Protein AF-A0A9E2HXP7-F1 (afdb_monomer)

Secondary structure (DSSP, 8-state):
--EEEEEEHHHHSEE-HHHHHHHHHHH-SS-THHHHHHHTT--SSHHHHHHHHHTTSS-HHHHHHHHHHHHT--TTTS-HHHHHHHHHTTEE--TTHHHHHHHHTTTSEEEEEE---HHHHHHHIIIIIHHHHHTEEEHHHHTS-HHHHHHHHHHTS-TTSEEEEEEEPP-GGGHHHHHHHHHHHHHHHHTT-TTEEEEEESS-SHHHHHHHHHHT------

Mean predicted aligned error: 6.58 Å

Sequence (222 aa):
MTKHYIIPMGLLLELDELLSIEKFNQLAKKKFFSAYCFYLNHKEQFAPLRNQFNQGETDEESFIIAIRKMLGQSEEIASDKRIREAWNAMIKIPDKFQADWNQLNRQGNIHLLSDSNSIHKKYLEENGLSEITKNCAYSFEKKRRETELYKEIMSDIDDGDEVFVVMGTPNGYEKTRLMEENQTIKEAYKEQNSNVQFIEVETTGIENVCAKLEGLQIRPRI

Foldseek 3Di:
DFEEEEDEPQQAWQFDVVQLLVLLCQLAPDNCVVVVVVVLVDPDPDVVLLQCQLLQVDALVRSLVSSCVSSVDDCVRSPSVSNLVSVLSRTDRDPCSVVLVVVVVVRGHYQYEYSDHPSNLVVCVVVPNVVVSVRYHGNSVVSHDRLVVLVVVVVPDDLPYAYEYEAEQQDDPCNVVSVVVVVSSCVVPVVPHPRYDYFYFHHGHSVSVSVSVVVVPPPPPD

Structure (mmCIF, N/CA/C/O backbone):
data_AF-A0A9E2HXP7-F1
#
_entry.id   AF-A0A9E2HXP7-F1
#
loop_
_atom_site.group_PDB
_atom_site.id
_atom_site.type_symbol
_atom_site.label_atom_id
_atom_site.label_alt_id
_atom_site.label_comp_id
_atom_site.label_asym_id
_atom_site.label_entity_id
_atom_site.label_seq_id
_atom_site.pdbx_PDB_ins_code
_atom_site.Cartn_x
_atom_site.Cartn_y
_atom_site.Cartn_z
_atom_site.occupancy
_atom_site.B_iso_or_equiv
_atom_site.auth_seq_id
_atom_site.auth_comp_id
_atom_site.auth_asym_id
_atom_site.auth_atom_id
_atom_site.pdbx_PDB_model_num
ATOM 1 N N . MET A 1 1 ? 19.659 -1.300 -23.281 1.00 81.12 1 MET A N 1
ATOM 2 C CA . MET A 1 1 ? 18.549 -0.443 -22.849 1.00 81.12 1 MET A CA 1
ATOM 3 C C . MET A 1 1 ? 17.557 -1.344 -22.156 1.00 81.12 1 MET A C 1
ATOM 5 O O . MET A 1 1 ? 16.879 -2.132 -22.812 1.00 81.12 1 MET A O 1
ATOM 9 N N . THR A 1 2 ? 17.617 -1.329 -20.836 1.00 90.31 2 THR A N 1
ATOM 10 C CA . THR A 1 2 ? 16.759 -2.104 -19.949 1.00 90.31 2 THR A CA 1
ATOM 11 C C . THR A 1 2 ? 15.510 -1.284 -19.649 1.00 90.31 2 THR A C 1
ATOM 13 O O . THR A 1 2 ? 15.538 -0.055 -19.702 1.00 90.31 2 THR A O 1
ATOM 16 N N . LYS A 1 3 ? 14.393 -1.958 -19.375 1.00 91.19 3 LYS A N 1
ATOM 17 C CA . LYS A 1 3 ? 13.147 -1.303 -18.973 1.00 91.19 3 LYS A CA 1
ATOM 18 C C . LYS A 1 3 ? 12.965 -1.434 -17.475 1.00 91.19 3 LYS A C 1
ATOM 20 O O . LYS A 1 3 ? 13.077 -2.540 -16.944 1.00 91.19 3 LYS A O 1
ATOM 25 N N . HIS A 1 4 ? 12.637 -0.328 -16.830 1.00 92.25 4 HIS A N 1
ATOM 26 C CA . HIS A 1 4 ? 12.322 -0.258 -15.415 1.00 92.25 4 HIS A CA 1
ATOM 27 C C . HIS A 1 4 ? 10.897 0.243 -15.235 1.00 92.25 4 HIS A C 1
ATOM 29 O O . HIS A 1 4 ? 10.514 1.257 -15.812 1.00 92.25 4 HIS A O 1
ATOM 35 N N . TYR A 1 5 ? 10.120 -0.452 -14.416 1.00 92.25 5 TYR A N 1
ATOM 36 C CA . TYR A 1 5 ? 8.760 -0.063 -14.074 1.00 92.25 5 TYR A CA 1
ATOM 37 C C . TYR A 1 5 ? 8.709 0.256 -12.593 1.00 92.25 5 TYR A C 1
ATOM 39 O O . TYR A 1 5 ? 9.011 -0.601 -11.771 1.00 92.25 5 TYR A O 1
ATOM 47 N N . ILE A 1 6 ? 8.321 1.476 -12.255 1.00 92.25 6 ILE A N 1
ATOM 48 C CA . ILE A 1 6 ? 8.153 1.917 -10.876 1.00 92.25 6 ILE A CA 1
ATOM 49 C C . ILE A 1 6 ? 6.653 1.960 -10.598 1.00 92.25 6 ILE A C 1
ATOM 51 O O . ILE A 1 6 ? 5.932 2.729 -11.238 1.00 92.25 6 ILE A O 1
ATOM 55 N N . ILE A 1 7 ? 6.178 1.090 -9.703 1.00 91.38 7 ILE A N 1
ATOM 56 C CA . ILE A 1 7 ? 4.746 0.821 -9.525 1.00 91.38 7 ILE A CA 1
ATOM 57 C C . ILE A 1 7 ? 4.370 0.864 -8.034 1.00 91.38 7 ILE A C 1
ATOM 59 O O . ILE A 1 7 ? 4.884 0.057 -7.252 1.00 91.38 7 ILE A O 1
ATOM 63 N N . PRO A 1 8 ? 3.432 1.738 -7.622 1.00 90.19 8 PRO A N 1
ATOM 64 C CA . PRO A 1 8 ? 2.798 1.637 -6.317 1.00 90.19 8 PRO A CA 1
ATOM 65 C C . PRO A 1 8 ? 2.072 0.301 -6.156 1.00 90.19 8 PRO A C 1
ATOM 67 O O . PRO A 1 8 ? 1.187 -0.039 -6.943 1.00 90.19 8 PRO A O 1
ATOM 70 N N . MET A 1 9 ? 2.366 -0.426 -5.081 1.00 89.75 9 MET A N 1
ATOM 71 C CA . MET A 1 9 ? 1.706 -1.688 -4.736 1.00 89.75 9 MET A CA 1
ATOM 72 C C . MET A 1 9 ? 0.181 -1.535 -4.653 1.00 89.75 9 MET A C 1
ATOM 74 O O . MET A 1 9 ? -0.556 -2.435 -5.045 1.00 89.75 9 MET A O 1
ATOM 78 N N . GLY A 1 10 ? -0.301 -0.378 -4.185 1.00 87.00 10 GLY A N 1
ATOM 79 C CA . GLY A 1 10 ? -1.733 -0.082 -4.104 1.00 87.00 10 GLY A CA 1
ATOM 80 C C . GLY A 1 10 ? -2.452 -0.104 -5.457 1.00 87.00 10 GLY A C 1
ATOM 81 O O . GLY A 1 10 ? -3.658 -0.310 -5.483 1.00 87.00 10 GLY A O 1
ATOM 82 N N . LEU A 1 11 ? -1.734 0.049 -6.579 1.00 89.25 11 LEU A N 1
ATOM 83 C CA . LEU A 1 11 ? -2.309 -0.090 -7.921 1.00 89.25 11 LEU A CA 1
ATOM 84 C C . LEU A 1 11 ? -2.424 -1.546 -8.373 1.00 89.25 11 LEU A C 1
ATOM 86 O O . LEU A 1 11 ? -3.236 -1.839 -9.243 1.00 89.25 11 LEU A O 1
ATOM 90 N N . LEU A 1 12 ? -1.627 -2.454 -7.808 1.00 90.88 12 LEU A N 1
ATOM 91 C CA . LEU A 1 12 ? -1.659 -3.879 -8.151 1.00 90.88 12 LEU A CA 1
ATOM 92 C C . LEU A 1 12 ? -2.757 -4.635 -7.391 1.00 90.88 12 LEU A C 1
ATOM 94 O O . LEU A 1 12 ? -3.186 -5.704 -7.820 1.00 90.88 12 LEU A O 1
ATOM 98 N N . LEU A 1 13 ? -3.200 -4.082 -6.264 1.00 90.25 13 LEU A N 1
ATOM 99 C CA . LEU A 1 13 ? -4.216 -4.656 -5.388 1.00 90.25 13 LEU A CA 1
ATOM 100 C C . LEU A 1 13 ? -5.582 -4.007 -5.638 1.00 90.25 13 LEU A C 1
ATOM 102 O O . LEU A 1 13 ? -5.679 -2.863 -6.077 1.00 90.25 13 LEU A O 1
ATOM 106 N N . GLU A 1 14 ? -6.654 -4.719 -5.311 1.00 87.25 14 GLU A N 1
ATOM 107 C CA . GLU A 1 14 ? -7.978 -4.113 -5.198 1.00 87.25 14 GLU A CA 1
ATOM 108 C C . GLU A 1 14 ? -8.136 -3.562 -3.775 1.00 87.25 14 GLU A C 1
ATOM 110 O O . GLU A 1 14 ? -7.955 -4.296 -2.800 1.00 87.25 14 GLU A O 1
ATOM 115 N N . LEU A 1 15 ? -8.442 -2.267 -3.649 1.00 85.00 15 LEU A N 1
ATOM 116 C CA . LEU A 1 15 ? -8.606 -1.607 -2.354 1.00 85.00 15 LEU A CA 1
ATOM 117 C C . LEU A 1 15 ? -10.084 -1.296 -2.088 1.00 85.00 15 LEU A C 1
ATOM 119 O O . LEU A 1 15 ? -10.720 -0.582 -2.859 1.00 85.00 15 LEU A O 1
ATOM 123 N N . ASP A 1 16 ? -10.615 -1.807 -0.978 1.00 86.75 16 ASP A N 1
ATOM 124 C CA . ASP A 1 16 ? -11.992 -1.605 -0.518 1.00 86.75 16 ASP A CA 1
ATOM 125 C C . ASP A 1 16 ? -12.013 -0.995 0.892 1.00 86.75 16 ASP A C 1
AT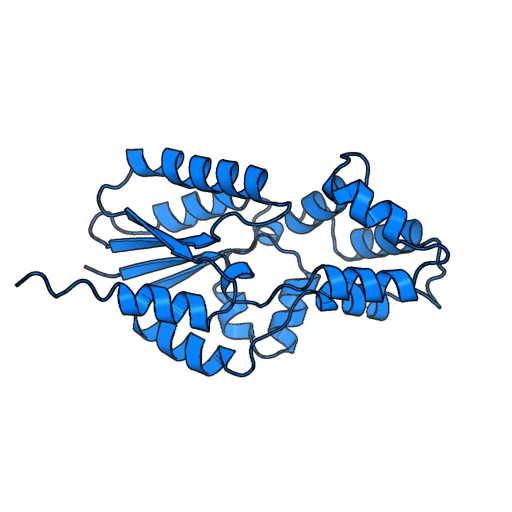OM 127 O O . ASP A 1 16 ? -12.234 -1.656 1.913 1.00 86.75 16 ASP A O 1
ATOM 131 N N . GLU A 1 17 ? -11.762 0.313 0.965 1.00 82.31 17 GLU A N 1
ATOM 132 C CA . GLU A 1 17 ? -11.808 1.036 2.238 1.00 82.31 17 GLU A CA 1
ATOM 133 C C . GLU A 1 17 ? -13.183 0.912 2.921 1.00 82.31 17 GLU A C 1
ATOM 135 O O . GLU A 1 17 ? -13.254 0.865 4.151 1.00 82.31 17 GLU A O 1
ATOM 140 N N . LEU A 1 18 ? -14.275 0.788 2.151 1.00 83.25 18 LEU A N 1
ATOM 141 C CA . LEU A 1 18 ? -15.628 0.642 2.694 1.00 83.25 18 LEU A CA 1
ATOM 142 C C . LEU A 1 18 ? -15.787 -0.670 3.460 1.00 83.25 18 LEU A C 1
ATOM 144 O O . LEU A 1 18 ? -16.332 -0.663 4.565 1.00 83.25 18 LEU A O 1
ATOM 148 N N . LEU A 1 19 ? -15.257 -1.774 2.938 1.00 88.88 19 LEU A N 1
ATOM 149 C CA . LEU A 1 19 ? -15.293 -3.057 3.631 1.00 88.88 19 LEU A CA 1
ATOM 150 C C . LEU A 1 19 ? -14.517 -3.007 4.954 1.00 88.88 19 LEU A C 1
ATOM 152 O O . LEU A 1 19 ? -14.999 -3.505 5.975 1.00 88.88 19 LEU A O 1
ATOM 156 N N . SER A 1 20 ? -13.357 -2.345 4.985 1.00 88.94 20 SER A N 1
ATOM 157 C CA . SER A 1 20 ? -12.626 -2.121 6.240 1.00 88.94 20 SER A CA 1
ATOM 158 C C . SER A 1 20 ? -13.455 -1.320 7.252 1.00 88.94 20 SER A C 1
ATOM 160 O O . SER A 1 20 ? -13.588 -1.720 8.415 1.00 88.94 20 SER A O 1
ATOM 162 N N . ILE A 1 21 ? -14.113 -0.242 6.812 1.00 84.31 21 ILE A N 1
ATOM 163 C CA . ILE A 1 21 ? -15.025 0.555 7.648 1.00 84.31 21 ILE A CA 1
ATOM 164 C C . ILE A 1 21 ? -16.175 -0.293 8.195 1.00 84.31 21 ILE A C 1
ATOM 166 O O . ILE A 1 21 ? -16.518 -0.188 9.376 1.00 84.31 21 ILE A O 1
ATOM 170 N N . GLU A 1 22 ? -16.805 -1.115 7.358 1.00 87.62 22 GLU A N 1
ATOM 171 C CA . GLU A 1 22 ? -17.891 -2.005 7.766 1.00 87.62 22 GLU A CA 1
ATOM 172 C C . GLU A 1 22 ? -17.436 -2.968 8.862 1.00 87.62 22 GLU A C 1
ATOM 174 O O . GLU A 1 22 ? -18.122 -3.118 9.879 1.00 87.62 22 GLU A O 1
ATOM 179 N N . LYS A 1 23 ? -16.245 -3.556 8.715 1.00 91.81 23 LYS A N 1
ATOM 180 C CA . LYS A 1 23 ? -15.652 -4.434 9.730 1.00 91.81 23 LYS A CA 1
ATOM 181 C C . LYS A 1 23 ? -15.358 -3.683 11.026 1.00 91.81 23 LYS A C 1
ATOM 183 O O . LYS A 1 23 ? -15.708 -4.179 12.095 1.00 91.81 23 LYS A O 1
ATOM 188 N N . PHE A 1 24 ? -14.820 -2.464 10.970 1.00 90.44 24 PHE A N 1
ATOM 189 C CA . PHE A 1 24 ? -14.622 -1.648 12.175 1.00 90.44 24 PHE A CA 1
ATOM 190 C C . PHE A 1 24 ? -15.935 -1.250 12.858 1.00 90.44 24 PHE A C 1
ATOM 192 O O . PHE A 1 24 ? -16.017 -1.266 14.088 1.00 90.44 24 PHE A O 1
ATOM 199 N N . ASN A 1 25 ? -16.991 -0.952 12.097 1.00 87.81 25 ASN A N 1
ATOM 200 C CA . ASN A 1 25 ? -18.314 -0.662 12.655 1.00 87.81 25 ASN A CA 1
ATOM 201 C C . ASN A 1 25 ? -18.908 -1.855 13.417 1.00 87.81 25 ASN A C 1
ATOM 203 O O . ASN A 1 25 ? -19.623 -1.640 14.392 1.00 87.81 25 ASN A O 1
ATOM 207 N N . GLN A 1 26 ? -18.599 -3.092 13.014 1.00 91.06 26 GLN A N 1
ATOM 208 C CA . GLN A 1 26 ? -18.999 -4.300 13.749 1.00 91.06 26 GLN A CA 1
ATOM 209 C C . GLN A 1 26 ? -18.256 -4.447 15.081 1.00 91.06 26 GLN A C 1
ATOM 211 O O . GLN A 1 26 ? -18.741 -5.126 15.986 1.00 91.06 26 GLN A O 1
ATOM 216 N N . LEU A 1 27 ? -17.075 -3.834 15.201 1.00 90.69 27 LEU A N 1
ATOM 217 C CA . LEU A 1 27 ? -16.326 -3.803 16.448 1.00 90.69 27 LEU A CA 1
ATOM 218 C C . LEU A 1 27 ? -16.806 -2.674 17.351 1.00 90.69 27 LEU A C 1
ATOM 220 O O . LEU A 1 27 ? -16.890 -2.892 18.544 1.00 90.69 27 LEU A O 1
ATOM 224 N N . ALA A 1 28 ? -17.128 -1.488 16.841 1.00 86.81 28 ALA A N 1
ATOM 225 C CA . ALA A 1 28 ? -17.295 -0.273 17.644 1.00 86.81 28 ALA A CA 1
ATOM 226 C C . ALA A 1 28 ? -18.545 -0.228 18.558 1.00 86.81 28 ALA A C 1
ATOM 228 O O . ALA A 1 28 ? -19.605 -0.746 18.218 1.00 86.81 28 ALA A O 1
ATOM 229 N N . LYS A 1 29 ? -18.455 0.458 19.718 1.00 80.81 29 LYS A N 1
ATOM 230 C CA . LYS A 1 29 ? -19.621 0.672 20.621 1.00 80.81 29 LYS A CA 1
ATOM 231 C C . LYS A 1 29 ? -20.647 1.654 20.057 1.00 80.81 29 LYS A C 1
ATOM 233 O O . LYS A 1 29 ? -21.811 1.650 20.448 1.00 80.81 29 LYS A O 1
ATOM 238 N N . LYS A 1 30 ? -20.190 2.553 19.192 1.00 77.12 30 LYS A N 1
ATOM 239 C CA . LYS A 1 30 ? -20.979 3.548 18.456 1.00 77.12 30 LYS A CA 1
ATOM 240 C C . LYS A 1 30 ? -20.579 3.429 16.993 1.00 77.12 30 LYS A C 1
ATOM 242 O O . LYS A 1 30 ? -19.461 2.996 16.737 1.00 77.12 30 LYS A O 1
ATOM 247 N N . LYS A 1 31 ? -21.440 3.821 16.044 1.00 67.56 31 LYS A N 1
ATOM 248 C CA . LYS A 1 31 ? -21.079 3.817 14.616 1.00 67.56 31 LYS A CA 1
ATOM 249 C C . LYS A 1 31 ? -19.768 4.588 14.418 1.00 67.56 31 LYS A C 1
ATOM 251 O O . LYS A 1 31 ? -19.764 5.815 14.435 1.00 67.56 31 LYS A O 1
ATOM 256 N N . PHE A 1 32 ? -18.678 3.853 14.210 1.00 64.75 32 PHE A N 1
ATOM 257 C CA . PHE A 1 32 ? -17.359 4.360 13.829 1.00 64.75 32 PHE A CA 1
ATOM 258 C C . PHE A 1 32 ? -17.455 5.240 12.567 1.00 64.75 32 PHE A C 1
ATOM 260 O O . PHE A 1 32 ? -16.675 6.171 12.386 1.00 64.75 32 PHE A O 1
ATOM 267 N N . PHE A 1 33 ? -18.501 5.004 11.762 1.00 54.75 33 PHE A N 1
ATOM 268 C CA . PHE A 1 33 ? -18.918 5.731 10.562 1.00 54.75 33 PHE A CA 1
ATOM 269 C C . PHE A 1 33 ? -18.983 7.267 10.688 1.00 54.75 33 PHE A C 1
ATOM 271 O O . PHE A 1 33 ? -18.626 7.950 9.733 1.00 54.75 33 PHE A O 1
ATOM 278 N N . SER A 1 34 ? -19.379 7.849 11.832 1.00 54.09 34 SER A N 1
ATOM 279 C CA . SER A 1 34 ? -19.366 9.324 11.961 1.00 54.09 34 SER A CA 1
ATOM 280 C C . SER A 1 34 ? -17.954 9.890 12.093 1.00 54.09 34 SER A C 1
ATOM 282 O O . SER A 1 34 ? -17.743 11.076 11.883 1.00 54.09 34 SER A O 1
ATOM 284 N N . ALA A 1 35 ? -17.001 9.048 12.476 1.00 48.62 35 ALA A N 1
ATOM 285 C CA . ALA A 1 35 ? -15.628 9.419 12.712 1.00 48.62 35 ALA A CA 1
ATOM 286 C C . ALA A 1 35 ? -14.831 9.204 11.415 1.00 48.62 35 ALA A C 1
ATOM 288 O O . ALA A 1 35 ? -14.314 10.166 10.871 1.00 48.62 35 ALA A O 1
ATOM 289 N N . TYR A 1 36 ? -14.843 8.002 10.826 1.00 51.12 36 TYR A N 1
ATOM 290 C CA . TYR A 1 36 ? -14.068 7.674 9.614 1.00 51.12 36 TYR A CA 1
ATOM 291 C C . TYR A 1 36 ? -14.373 8.571 8.394 1.00 51.12 36 TYR A C 1
ATOM 293 O O . TYR A 1 36 ? -13.452 9.115 7.789 1.00 51.12 36 TYR A O 1
ATOM 301 N N . CYS A 1 37 ? -15.651 8.811 8.066 1.00 48.59 37 CYS A N 1
ATOM 302 C CA . CYS A 1 37 ? -16.036 9.696 6.952 1.00 48.59 37 CYS A CA 1
ATOM 303 C C . CYS A 1 37 ? -15.809 11.190 7.255 1.00 48.59 37 CYS A C 1
ATOM 305 O O . CYS A 1 37 ? -15.616 11.982 6.334 1.00 48.59 37 CYS A O 1
ATOM 307 N N . PHE A 1 38 ? -15.800 11.586 8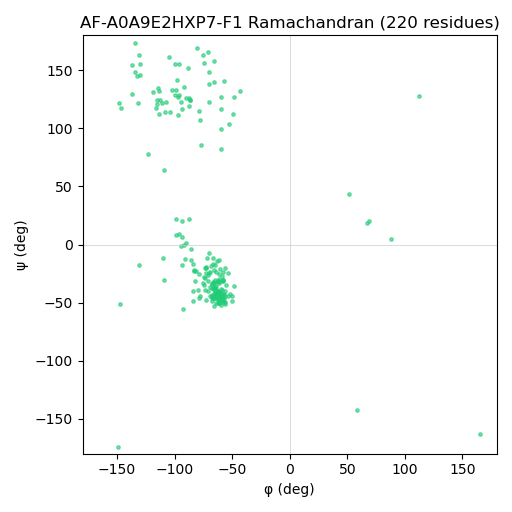.533 1.00 46.22 38 PHE A N 1
ATOM 308 C CA . PHE A 1 38 ? -15.356 12.921 8.936 1.00 46.22 38 PHE A CA 1
ATOM 309 C C . PHE A 1 38 ? -13.824 13.019 8.857 1.00 46.22 38 PHE A C 1
ATOM 311 O O . PHE A 1 38 ? -13.322 14.045 8.431 1.00 46.22 38 PHE A O 1
ATOM 318 N N . TYR A 1 39 ? -13.083 11.945 9.158 1.00 46.25 39 TYR A N 1
ATOM 319 C CA . TYR A 1 39 ? -11.616 11.884 9.217 1.00 46.25 39 TYR A CA 1
ATOM 320 C C . TYR A 1 39 ? -10.899 11.899 7.866 1.00 46.25 39 TYR A C 1
ATOM 322 O O . TYR A 1 39 ? -9.789 12.418 7.804 1.00 46.25 39 TYR A O 1
ATOM 330 N N . LEU A 1 40 ? -11.515 11.403 6.787 1.00 47.09 40 LEU A N 1
ATOM 331 C CA . LEU A 1 40 ? -10.995 11.647 5.432 1.00 47.09 40 LEU A CA 1
ATOM 332 C C . LEU A 1 40 ? -11.080 13.139 5.048 1.00 47.09 40 LEU A C 1
ATOM 334 O O . LEU A 1 40 ? -10.310 13.600 4.214 1.00 47.09 40 LEU A O 1
ATOM 338 N N . ASN A 1 41 ? -11.963 13.911 5.699 1.00 40.62 41 ASN A N 1
ATOM 339 C CA . ASN A 1 41 ? -12.148 15.345 5.455 1.00 40.62 41 ASN A CA 1
ATOM 340 C C . ASN A 1 41 ? -11.660 16.267 6.598 1.00 40.62 41 ASN A C 1
ATOM 342 O O . ASN A 1 41 ? -11.608 17.477 6.399 1.00 40.62 41 ASN A O 1
ATOM 346 N N . HIS A 1 42 ? -11.329 15.756 7.793 1.00 41.34 42 HIS A N 1
ATOM 347 C CA . HIS A 1 42 ? -10.983 16.552 8.982 1.00 41.34 42 HIS A CA 1
ATOM 348 C C . HIS A 1 42 ? -9.777 15.977 9.739 1.00 41.34 42 HIS A C 1
ATOM 350 O O . HIS A 1 42 ? -9.717 14.806 10.114 1.00 41.34 42 HIS A O 1
ATOM 356 N N . LYS A 1 43 ? -8.828 16.880 9.998 1.00 47.72 43 LYS A N 1
ATOM 357 C CA . LYS A 1 43 ? -7.407 16.657 10.297 1.00 47.72 43 LYS A CA 1
ATOM 358 C C . LYS A 1 43 ? -7.049 16.030 11.650 1.00 47.72 43 LYS A C 1
ATOM 36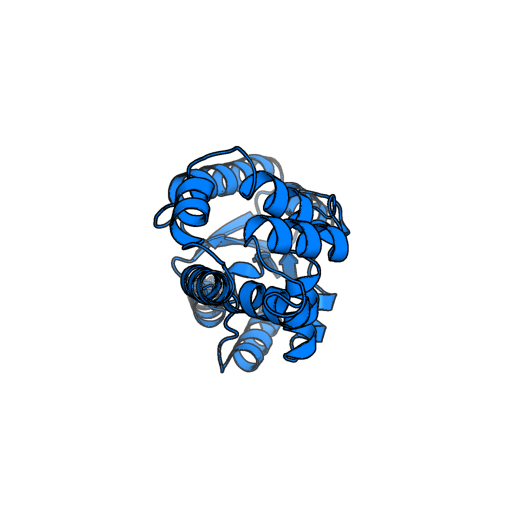0 O O . LYS A 1 43 ? -5.871 15.781 11.871 1.00 47.72 43 LYS A O 1
ATOM 365 N N . GLU A 1 44 ? -7.968 15.828 12.588 1.00 51.94 44 GLU A N 1
ATOM 366 C CA . GLU A 1 44 ? -7.517 15.979 13.982 1.00 51.94 44 GLU A CA 1
ATOM 367 C C . GLU A 1 44 ? -7.049 14.719 14.723 1.00 51.94 44 GLU A C 1
ATOM 369 O O . GLU A 1 44 ? -6.338 14.890 15.707 1.00 51.94 44 GLU A O 1
ATOM 374 N N . GLN A 1 45 ? -7.342 13.475 14.301 1.00 60.00 45 GLN A N 1
ATOM 375 C CA . GLN A 1 45 ? -6.867 12.292 15.068 1.00 60.00 45 GLN A CA 1
ATOM 376 C C . GLN A 1 45 ? -6.537 11.042 14.240 1.00 60.00 45 GLN A C 1
ATOM 378 O O . GLN A 1 45 ? -5.446 10.494 14.374 1.00 60.00 45 GLN A O 1
ATOM 383 N N . PHE A 1 46 ? -7.439 10.586 13.366 1.00 67.62 46 PHE A N 1
ATOM 384 C CA . PHE A 1 46 ? -7.227 9.323 12.645 1.00 67.62 46 PHE A CA 1
ATOM 385 C C . PHE A 1 46 ? -6.253 9.444 11.471 1.00 67.62 46 PHE A C 1
ATOM 387 O O . PHE A 1 46 ? -5.386 8.593 11.314 1.00 67.62 46 PHE A O 1
ATOM 394 N N . ALA A 1 47 ? -6.374 10.502 10.660 1.00 70.88 47 ALA A N 1
ATOM 395 C CA . ALA A 1 47 ? -5.460 10.728 9.542 1.00 70.88 47 ALA A CA 1
ATOM 396 C C . ALA A 1 47 ? -4.002 10.905 10.017 1.00 70.88 47 ALA A C 1
ATOM 398 O O . ALA A 1 47 ? -3.133 10.240 9.459 1.00 70.88 47 ALA A O 1
ATOM 399 N N . PRO A 1 48 ? -3.714 11.675 11.092 1.00 81.75 48 PRO A N 1
ATOM 400 C CA . PRO A 1 48 ? -2.387 11.679 11.700 1.00 81.75 48 PRO A CA 1
ATOM 401 C C . PRO A 1 48 ? -1.925 10.287 12.145 1.00 81.75 48 PRO A C 1
ATOM 403 O O . PRO A 1 48 ? -0.844 9.878 11.747 1.00 81.75 48 PRO A O 1
ATOM 406 N N . LEU A 1 49 ? -2.747 9.527 12.882 1.00 86.00 49 LEU A N 1
ATOM 407 C CA . LEU A 1 49 ? -2.375 8.185 13.353 1.00 86.00 49 LEU A CA 1
ATOM 408 C C . LEU A 1 49 ? -2.073 7.214 12.197 1.00 86.00 49 LEU A C 1
ATOM 410 O O . LEU A 1 49 ? -1.071 6.506 12.239 1.00 86.00 49 LEU A O 1
ATOM 414 N N . ARG A 1 50 ? -2.916 7.188 11.153 1.00 85.94 50 ARG A N 1
ATOM 415 C CA . ARG A 1 50 ? -2.691 6.380 9.941 1.00 85.94 50 ARG A CA 1
ATOM 416 C C . ARG A 1 50 ? -1.381 6.776 9.269 1.00 85.94 50 ARG A C 1
ATOM 418 O O . ARG A 1 50 ? -0.594 5.897 8.942 1.00 85.94 50 ARG A O 1
ATOM 425 N N . ASN A 1 51 ? -1.140 8.073 9.084 1.00 84.44 51 ASN A N 1
ATOM 426 C CA . ASN A 1 51 ? 0.070 8.563 8.427 1.00 84.44 51 ASN A CA 1
ATOM 427 C C . ASN A 1 51 ? 1.324 8.217 9.238 1.00 84.44 51 ASN A C 1
ATOM 429 O O . ASN A 1 51 ? 2.298 7.740 8.669 1.00 84.44 51 ASN A O 1
ATOM 433 N N . GLN A 1 52 ? 1.276 8.385 10.561 1.00 89.06 52 GLN A N 1
ATOM 434 C CA . GLN A 1 52 ? 2.358 7.998 11.466 1.00 89.06 52 GLN A CA 1
ATOM 435 C C . GLN A 1 52 ? 2.630 6.493 11.407 1.00 89.06 52 GLN A C 1
ATOM 437 O O . GLN A 1 52 ? 3.785 6.073 11.391 1.00 89.06 52 GLN A O 1
ATOM 442 N N . PHE A 1 53 ? 1.583 5.669 11.343 1.00 92.12 53 PHE A N 1
ATOM 443 C CA . PHE A 1 53 ? 1.734 4.221 11.233 1.00 92.12 53 PHE A CA 1
ATOM 444 C C . PHE A 1 53 ? 2.303 3.797 9.872 1.00 92.12 53 PHE A C 1
ATOM 446 O O . PHE A 1 53 ? 3.249 3.014 9.819 1.00 92.12 53 PHE A O 1
ATOM 453 N N . ASN A 1 54 ? 1.800 4.378 8.780 1.00 88.88 54 ASN A N 1
ATOM 454 C CA . ASN A 1 54 ? 2.345 4.182 7.436 1.00 88.88 54 ASN A CA 1
ATOM 455 C C . ASN A 1 54 ? 3.799 4.667 7.317 1.00 88.88 54 ASN A C 1
ATOM 457 O O . ASN A 1 54 ? 4.574 4.100 6.568 1.00 88.88 54 ASN A O 1
ATOM 461 N N . GLN A 1 55 ? 4.216 5.677 8.080 1.00 89.00 55 GLN A N 1
ATOM 462 C CA . GLN A 1 55 ? 5.600 6.169 8.085 1.00 89.00 55 GLN A CA 1
ATOM 463 C C . GLN A 1 55 ? 6.491 5.462 9.117 1.00 89.00 55 GLN A C 1
ATOM 465 O O . GLN A 1 55 ? 7.668 5.790 9.236 1.00 89.00 55 GLN A O 1
ATOM 470 N N . GLY A 1 56 ? 5.971 4.483 9.865 1.00 91.50 56 GLY A N 1
ATOM 471 C CA . GLY A 1 56 ? 6.739 3.775 10.895 1.00 91.50 56 GLY A CA 1
ATOM 472 C C . GLY A 1 56 ? 7.126 4.653 12.093 1.00 91.50 56 GLY A C 1
ATOM 473 O O . GLY A 1 56 ? 8.046 4.316 12.842 1.00 91.50 56 GLY A O 1
ATOM 474 N N . GLU A 1 57 ? 6.445 5.789 12.272 1.00 92.94 57 GLU A N 1
ATOM 475 C CA . GLU A 1 57 ? 6.549 6.659 13.449 1.00 92.94 57 GLU A CA 1
ATOM 476 C C . GLU A 1 57 ? 5.751 6.102 14.635 1.00 92.94 57 GLU A C 1
ATOM 478 O O . GLU A 1 57 ? 6.066 6.379 15.789 1.00 92.94 57 GLU A O 1
ATOM 483 N N . THR A 1 58 ? 4.718 5.307 14.351 1.00 93.38 58 THR A N 1
ATOM 484 C CA . THR A 1 58 ? 3.957 4.525 15.333 1.00 93.38 58 THR A CA 1
ATOM 485 C C . THR A 1 58 ? 4.178 3.045 15.052 1.00 93.38 58 THR A C 1
ATOM 487 O O . THR A 1 58 ? 4.134 2.629 13.898 1.00 93.38 58 THR A O 1
ATOM 490 N N . ASP A 1 59 ? 4.435 2.244 16.084 1.00 95.75 59 ASP A N 1
ATOM 491 C CA . ASP A 1 59 ? 4.515 0.790 15.946 1.00 95.75 59 ASP A CA 1
ATOM 492 C C . ASP A 1 59 ? 3.119 0.139 15.919 1.00 95.75 59 ASP A C 1
ATOM 494 O O . ASP A 1 59 ? 2.093 0.760 16.201 1.00 95.75 59 ASP A O 1
ATOM 498 N N . GLU A 1 60 ? 3.077 -1.142 15.566 1.00 95.75 60 GLU A N 1
ATOM 499 C CA . GLU A 1 60 ? 1.832 -1.893 15.415 1.00 95.75 60 GLU A CA 1
ATOM 500 C C . GLU A 1 60 ? 1.025 -2.031 16.715 1.00 95.75 60 GLU A C 1
ATOM 502 O O . GLU A 1 60 ? -0.204 -1.943 16.687 1.00 95.75 60 GLU A O 1
ATOM 507 N N . GLU A 1 61 ? 1.691 -2.238 17.851 1.00 96.88 61 GLU A N 1
ATOM 508 C CA . GLU A 1 61 ? 1.032 -2.407 19.148 1.00 96.88 61 GLU A CA 1
ATOM 509 C C . GLU A 1 61 ? 0.370 -1.091 19.574 1.00 96.88 61 GLU A C 1
ATOM 511 O O . GLU A 1 61 ? -0.827 -1.049 19.877 1.00 96.88 61 GLU A O 1
ATOM 516 N N . SER A 1 62 ? 1.122 0.007 19.485 1.00 96.12 62 SER A N 1
ATOM 517 C CA . SER A 1 62 ? 0.654 1.368 19.735 1.00 96.12 62 SER A CA 1
ATOM 518 C C . SER A 1 62 ? -0.522 1.740 18.826 1.00 96.12 62 SER A C 1
ATOM 520 O O . SER A 1 62 ? -1.520 2.302 19.295 1.00 96.12 62 SER A O 1
ATOM 522 N N . PHE A 1 63 ? -0.452 1.379 17.540 1.00 95.00 63 PHE A N 1
ATOM 523 C CA . PHE A 1 63 ? -1.539 1.587 16.587 1.00 95.00 63 PHE A CA 1
ATOM 524 C C . PHE A 1 63 ? -2.806 0.821 16.997 1.00 95.00 63 PHE A C 1
ATOM 526 O O . PHE A 1 63 ? -3.881 1.414 17.105 1.00 95.00 63 PHE A O 1
ATOM 533 N N . ILE A 1 64 ? -2.694 -0.474 17.305 1.00 95.31 64 ILE A N 1
ATOM 534 C CA . ILE A 1 64 ? -3.831 -1.313 17.714 1.00 95.31 64 ILE A CA 1
ATOM 535 C C . ILE A 1 64 ? -4.478 -0.793 19.007 1.00 95.31 64 ILE A C 1
ATOM 537 O O . ILE A 1 64 ? -5.710 -0.706 19.089 1.00 95.31 64 ILE A O 1
ATOM 541 N N . ILE A 1 65 ? -3.677 -0.395 20.001 1.00 94.38 65 ILE A N 1
ATOM 542 C CA . ILE A 1 65 ? -4.166 0.199 21.255 1.00 94.38 65 ILE A CA 1
ATOM 543 C C . ILE A 1 65 ? -4.953 1.486 20.973 1.00 94.38 65 ILE A C 1
ATOM 545 O O . ILE A 1 65 ? -6.052 1.676 21.511 1.00 94.38 65 ILE A O 1
ATOM 549 N N . ALA A 1 66 ? -4.424 2.360 20.112 1.00 91.25 66 ALA A N 1
ATOM 550 C CA . ALA A 1 66 ? -5.088 3.601 19.733 1.00 91.25 66 ALA A CA 1
ATOM 551 C C . ALA A 1 66 ? -6.427 3.331 19.027 1.00 91.25 66 ALA A C 1
ATOM 553 O O . ALA A 1 66 ? -7.452 3.891 19.427 1.00 91.25 66 ALA A O 1
ATOM 554 N N . ILE A 1 67 ? -6.457 2.406 18.063 1.00 90.12 67 ILE A N 1
ATOM 555 C CA . ILE A 1 67 ? -7.688 1.995 17.375 1.00 90.12 67 ILE A CA 1
ATOM 556 C C . ILE A 1 67 ? -8.718 1.451 18.367 1.00 90.12 67 ILE A C 1
ATOM 558 O O . ILE A 1 67 ? -9.866 1.898 18.369 1.00 90.12 67 ILE A O 1
ATOM 562 N N . ARG A 1 68 ? -8.329 0.548 19.273 1.00 91.81 68 ARG A N 1
ATOM 563 C CA . ARG A 1 68 ? -9.233 0.005 20.301 1.00 91.81 68 ARG A CA 1
ATOM 564 C C . ARG A 1 68 ? -9.856 1.104 21.160 1.00 91.81 68 ARG A C 1
ATOM 566 O O . ARG A 1 68 ? -11.067 1.089 21.402 1.00 91.81 68 ARG A O 1
ATOM 573 N N . LYS A 1 69 ? -9.048 2.082 21.581 1.00 89.44 69 LYS A N 1
ATOM 574 C CA . LYS A 1 69 ? -9.518 3.250 22.337 1.00 89.44 69 LYS A CA 1
ATOM 575 C C . LYS A 1 69 ? -10.528 4.069 21.530 1.00 89.44 69 LYS A C 1
ATOM 577 O O . LYS 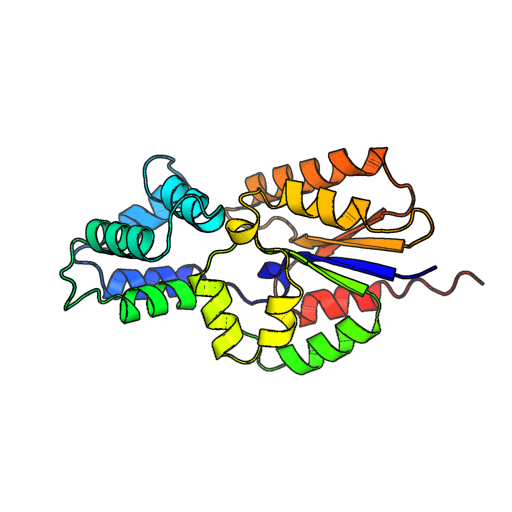A 1 69 ? -11.560 4.449 22.080 1.00 89.44 69 LYS A O 1
ATOM 582 N N . MET A 1 70 ? -10.281 4.286 20.236 1.00 86.19 70 MET A N 1
ATOM 583 C CA . MET A 1 70 ? -11.203 4.994 19.335 1.00 86.19 70 MET A CA 1
ATOM 584 C C . MET A 1 70 ? -12.523 4.243 19.127 1.00 86.19 70 MET A C 1
ATOM 586 O O . MET A 1 70 ? -13.584 4.863 19.077 1.00 86.19 70 MET A O 1
ATOM 590 N N . LEU A 1 71 ? -12.482 2.909 19.062 1.00 86.56 71 LEU A N 1
ATOM 591 C CA . LEU A 1 71 ? -13.676 2.058 18.990 1.00 86.56 71 LEU A CA 1
ATOM 592 C C . LEU A 1 71 ? -14.495 2.084 20.295 1.00 86.56 71 LEU A C 1
ATOM 594 O O . LEU A 1 71 ? -15.675 1.715 20.300 1.00 86.56 71 LEU A O 1
ATOM 598 N N . GLY A 1 72 ? -13.878 2.510 21.404 1.00 88.38 72 GLY A N 1
ATOM 599 C CA . GLY A 1 72 ? -14.475 2.536 22.736 1.00 88.38 72 GLY A CA 1
ATOM 600 C C . GLY A 1 72 ? -14.717 1.143 23.321 1.00 88.38 72 GLY A C 1
ATOM 601 O O . GLY A 1 72 ? -15.559 0.999 24.209 1.00 88.38 72 GLY A O 1
ATOM 602 N N . GLN A 1 73 ? -14.029 0.116 22.822 1.00 90.00 73 GLN A N 1
ATOM 603 C CA . GLN A 1 73 ? -14.281 -1.291 23.144 1.00 90.00 73 GLN A CA 1
ATOM 604 C C . GLN A 1 73 ? -13.252 -1.903 24.091 1.00 90.00 73 GLN A C 1
ATOM 606 O O . GLN A 1 73 ? -12.148 -1.387 24.242 1.00 90.00 73 GLN A O 1
ATOM 611 N N . SER A 1 74 ? -13.626 -3.019 24.723 1.00 93.00 74 SER A N 1
ATOM 612 C CA . SER A 1 74 ? -12.684 -3.873 25.453 1.00 93.00 74 SER A CA 1
ATOM 613 C C . SER A 1 74 ? -11.832 -4.705 24.491 1.00 93.00 74 SER A C 1
ATOM 615 O O . SER A 1 74 ? -12.187 -4.885 23.325 1.00 93.00 74 SER A O 1
ATOM 617 N N . GLU A 1 75 ? -10.727 -5.251 24.994 1.00 93.88 75 GLU A N 1
ATOM 618 C CA . GLU A 1 75 ? -9.874 -6.192 24.257 1.00 93.88 75 GLU A CA 1
ATOM 619 C C . GLU A 1 75 ? -10.606 -7.488 23.880 1.00 93.88 75 GLU A C 1
ATOM 621 O O . GLU A 1 75 ? -10.381 -8.029 22.805 1.00 93.88 75 GLU A O 1
ATOM 626 N N . GLU A 1 76 ? -11.551 -7.940 24.707 1.00 95.00 76 GLU A N 1
ATOM 627 C CA . GLU A 1 76 ? -12.388 -9.107 24.408 1.00 95.00 76 GLU A CA 1
ATOM 628 C C . GLU A 1 76 ? -13.222 -8.908 23.128 1.00 95.00 76 GLU A C 1
ATOM 630 O O . GLU A 1 76 ? -13.329 -9.806 22.295 1.00 95.00 76 GLU A O 1
ATOM 635 N N . ILE A 1 77 ? -13.784 -7.707 22.935 1.00 93.75 77 ILE A N 1
ATOM 636 C CA . ILE A 1 77 ? -14.606 -7.389 21.760 1.00 93.75 77 ILE A CA 1
ATOM 637 C C . ILE A 1 77 ? -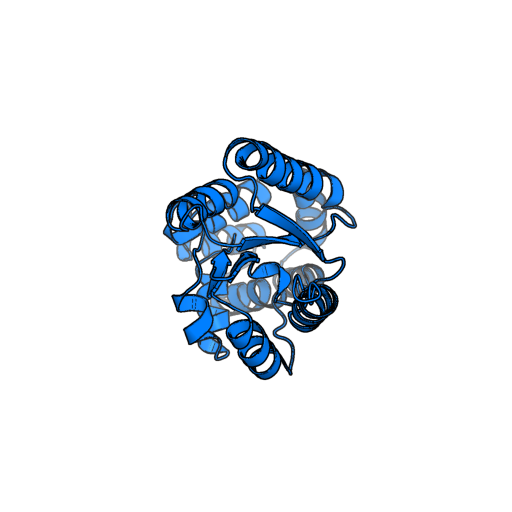13.722 -6.971 20.581 1.00 93.75 77 ILE A C 1
ATOM 639 O O . ILE A 1 77 ? -13.900 -7.474 19.473 1.00 93.75 77 ILE A O 1
ATOM 643 N N . ALA A 1 78 ? -12.772 -6.065 20.795 1.00 93.94 78 ALA A N 1
ATOM 644 C CA . ALA A 1 78 ? -11.860 -5.548 19.777 1.00 93.94 78 ALA A CA 1
ATOM 645 C C . ALA A 1 78 ? -10.439 -6.078 20.018 1.00 93.94 78 ALA A C 1
ATOM 647 O O . ALA A 1 78 ? -9.511 -5.322 20.330 1.00 93.94 78 ALA A O 1
ATOM 648 N N . SER A 1 79 ? -10.285 -7.396 19.902 1.00 97.62 79 SER A N 1
ATOM 649 C CA . SER A 1 79 ? -8.987 -8.058 20.038 1.00 97.62 79 SER A CA 1
ATOM 650 C C . SER A 1 79 ? -8.039 -7.649 18.914 1.00 97.62 79 SER A C 1
ATOM 652 O O . SER A 1 79 ? -8.482 -7.240 17.837 1.00 97.62 79 SER A O 1
ATOM 654 N N . ASP A 1 80 ? -6.731 -7.785 19.139 1.00 97.62 80 ASP A N 1
ATOM 655 C CA . ASP A 1 80 ? -5.694 -7.500 18.136 1.00 97.62 80 ASP A CA 1
ATOM 656 C C . ASP A 1 80 ? -5.990 -8.189 16.803 1.00 97.62 80 ASP A C 1
ATOM 658 O O . ASP A 1 80 ? -5.924 -7.569 15.744 1.00 97.62 80 ASP A O 1
ATOM 662 N N . LYS A 1 81 ? -6.394 -9.465 16.863 1.00 97.69 81 LYS A N 1
ATOM 663 C CA . LYS A 1 81 ? -6.776 -10.251 15.688 1.00 97.69 81 LYS A CA 1
ATOM 664 C C . LYS A 1 81 ? -7.928 -9.598 14.924 1.00 97.69 81 LYS A C 1
ATOM 666 O O . LYS A 1 81 ? -7.813 -9.405 13.721 1.00 97.69 81 LYS A O 1
ATOM 671 N N . ARG A 1 82 ? -9.009 -9.215 15.609 1.00 97.12 82 ARG A N 1
ATOM 672 C CA . ARG A 1 82 ? -10.181 -8.605 14.960 1.00 97.12 82 ARG A CA 1
ATOM 673 C C . ARG A 1 82 ? -9.876 -7.219 14.394 1.00 97.12 82 ARG A C 1
ATOM 675 O O . ARG A 1 82 ? -10.418 -6.862 13.354 1.00 97.12 82 ARG A O 1
ATOM 682 N N . ILE A 1 83 ? -9.008 -6.449 15.053 1.00 95.69 83 ILE A N 1
ATOM 683 C CA . ILE A 1 83 ? -8.544 -5.150 14.547 1.00 95.69 83 ILE A CA 1
ATOM 684 C C . ILE A 1 83 ? -7.706 -5.340 13.279 1.00 95.69 83 ILE A C 1
ATOM 686 O O . ILE A 1 83 ? -7.962 -4.657 12.293 1.00 95.69 83 ILE A O 1
ATOM 690 N N . ARG A 1 84 ? -6.768 -6.297 13.264 1.00 97.19 84 ARG A N 1
ATOM 691 C CA . ARG A 1 84 ? -5.986 -6.643 12.064 1.00 97.19 84 ARG A CA 1
ATOM 692 C C . ARG A 1 84 ? -6.880 -7.139 10.931 1.00 97.19 84 ARG A C 1
ATOM 694 O O . ARG A 1 84 ? -6.709 -6.703 9.804 1.00 97.19 84 ARG A O 1
ATOM 701 N N . GLU A 1 85 ? -7.849 -8.007 11.221 1.00 96.75 85 GLU A N 1
ATOM 702 C CA . GLU A 1 85 ? -8.829 -8.486 10.236 1.00 96.75 85 GLU A CA 1
ATOM 703 C C . GLU A 1 85 ? -9.659 -7.337 9.656 1.00 96.75 85 GLU A C 1
ATOM 705 O O . GLU A 1 85 ? -9.854 -7.279 8.448 1.00 96.75 85 GLU A O 1
ATOM 710 N N . ALA A 1 86 ? -10.121 -6.402 10.493 1.00 94.38 86 ALA A N 1
ATOM 711 C CA . ALA A 1 86 ? -10.850 -5.225 10.032 1.00 94.38 86 ALA A CA 1
ATOM 712 C C . ALA A 1 86 ? -9.968 -4.277 9.206 1.00 94.38 86 ALA A C 1
ATOM 714 O O . ALA A 1 86 ? -10.429 -3.744 8.201 1.00 94.38 86 ALA A O 1
ATOM 715 N N . TRP A 1 87 ? -8.702 -4.098 9.591 1.00 93.75 87 TRP A N 1
ATOM 716 C CA . TRP A 1 87 ? -7.731 -3.289 8.852 1.00 93.75 87 TRP A CA 1
ATOM 717 C C . TRP A 1 87 ? -7.422 -3.907 7.483 1.00 93.75 87 TRP A C 1
ATOM 719 O O . TRP A 1 87 ? -7.650 -3.273 6.462 1.00 93.75 87 TRP A O 1
ATOM 729 N N . ASN A 1 88 ? -7.042 -5.187 7.455 1.00 96.06 88 ASN A N 1
ATOM 730 C CA . ASN A 1 88 ? -6.717 -5.933 6.236 1.00 96.06 88 ASN A CA 1
ATOM 731 C C . ASN A 1 88 ? -7.908 -6.154 5.304 1.00 96.06 88 ASN A C 1
ATOM 733 O O . ASN A 1 88 ? -7.700 -6.471 4.140 1.00 96.06 88 ASN A O 1
ATOM 737 N N . ALA A 1 89 ? -9.146 -5.987 5.776 1.00 94.38 89 ALA A N 1
ATOM 738 C CA . ALA A 1 89 ? -10.328 -6.158 4.940 1.00 94.38 89 ALA A CA 1
ATOM 739 C C . ALA A 1 89 ? -10.404 -5.155 3.777 1.00 94.38 89 ALA A C 1
ATOM 741 O O . ALA A 1 89 ? -11.186 -5.385 2.861 1.00 94.38 89 ALA A O 1
ATOM 742 N N . MET A 1 90 ? -9.598 -4.083 3.786 1.00 90.56 90 MET A N 1
ATOM 743 C CA . MET A 1 90 ? -9.459 -3.226 2.606 1.00 90.56 90 MET A CA 1
ATOM 744 C C . MET A 1 90 ? -8.648 -3.857 1.483 1.00 90.56 90 MET A C 1
ATOM 746 O O . MET A 1 90 ? -8.747 -3.395 0.359 1.00 90.56 90 MET A O 1
ATOM 750 N N . ILE A 1 91 ? -7.825 -4.866 1.754 1.00 92.38 91 ILE A N 1
ATOM 751 C CA . ILE A 1 91 ? -6.982 -5.479 0.736 1.00 92.38 91 ILE A CA 1
ATOM 752 C C . ILE A 1 91 ? -7.721 -6.673 0.154 1.00 92.38 91 ILE A C 1
ATOM 754 O O . ILE A 1 91 ? -7.949 -7.674 0.834 1.00 92.38 91 ILE A O 1
ATOM 758 N N . LYS A 1 92 ? -8.020 -6.597 -1.138 1.00 92.75 92 LYS A N 1
ATOM 759 C CA . LYS A 1 92 ? -8.437 -7.739 -1.936 1.00 92.75 92 LYS A CA 1
ATOM 760 C C . LYS A 1 92 ? -7.333 -8.079 -2.933 1.00 92.75 92 LYS A C 1
ATOM 762 O O . LYS A 1 92 ? -6.904 -7.253 -3.735 1.00 92.75 92 LYS A O 1
ATOM 767 N N . ILE A 1 93 ? -6.850 -9.316 -2.845 1.00 92.56 93 ILE A N 1
ATOM 768 C CA . ILE A 1 93 ? -5.860 -9.867 -3.771 1.00 92.56 93 ILE A CA 1
ATOM 769 C C . ILE A 1 93 ? -6.634 -10.460 -4.956 1.00 92.56 93 ILE A C 1
ATOM 771 O O . ILE A 1 93 ? -7.447 -11.359 -4.731 1.00 92.56 93 ILE A O 1
ATOM 775 N N . PRO A 1 94 ? -6.425 -9.977 -6.194 1.00 91.06 94 PRO A N 1
ATOM 776 C CA . PRO A 1 94 ? -7.069 -10.545 -7.375 1.00 91.06 94 PRO A CA 1
ATOM 777 C C . PRO A 1 94 ? -6.774 -12.044 -7.532 1.00 91.06 94 PRO A C 1
ATOM 779 O O . PRO A 1 94 ? -5.636 -12.480 -7.359 1.00 91.06 94 PRO A O 1
ATOM 782 N N . ASP A 1 95 ? -7.762 -12.843 -7.945 1.00 89.94 95 ASP A N 1
ATOM 783 C CA . ASP A 1 95 ? -7.600 -14.303 -8.094 1.00 89.94 95 ASP A CA 1
ATOM 784 C C . ASP A 1 95 ? -6.466 -14.685 -9.064 1.00 89.94 95 ASP A C 1
ATOM 786 O O . ASP A 1 95 ? -5.817 -15.722 -8.923 1.00 89.94 95 ASP A O 1
ATOM 790 N N . LYS A 1 96 ? -6.222 -13.838 -10.070 1.00 90.56 96 LYS A N 1
ATOM 791 C CA . LYS A 1 96 ? -5.195 -14.039 -11.103 1.00 90.56 96 LYS A CA 1
ATOM 792 C C . LYS A 1 96 ? -3.864 -13.368 -10.784 1.00 90.56 96 LYS A C 1
ATOM 794 O O . LYS A 1 96 ? -2.950 -13.435 -11.604 1.00 90.56 96 LYS A O 1
ATOM 799 N N . PHE A 1 97 ? -3.714 -12.805 -9.586 1.00 91.31 97 PHE A N 1
ATOM 800 C CA . PHE A 1 97 ? -2.588 -11.940 -9.255 1.00 91.31 97 PHE A CA 1
ATOM 801 C C . PHE A 1 97 ? -1.226 -12.578 -9.540 1.00 91.31 97 PHE A C 1
ATOM 803 O O . PHE A 1 97 ? -0.373 -11.948 -10.151 1.00 91.31 97 PHE A O 1
ATOM 810 N N . GLN A 1 98 ? -1.023 -13.850 -9.184 1.00 90.19 98 GLN A N 1
ATOM 811 C CA . GLN A 1 98 ? 0.253 -14.526 -9.443 1.00 90.19 98 GLN A CA 1
ATOM 812 C C . GLN A 1 98 ? 0.540 -14.710 -10.942 1.00 90.19 98 GLN A C 1
ATOM 814 O O . GLN A 1 98 ? 1.693 -14.619 -11.368 1.00 90.19 98 GLN A O 1
ATOM 819 N N . ALA A 1 99 ? -0.487 -15.003 -11.745 1.00 90.38 99 ALA A N 1
ATOM 820 C CA . ALA A 1 99 ? -0.328 -15.176 -13.185 1.00 90.38 99 ALA A CA 1
ATOM 821 C C . ALA A 1 99 ? 0.036 -13.841 -13.849 1.00 90.38 99 ALA A C 1
ATOM 823 O O . ALA A 1 99 ? 1.006 -13.784 -14.607 1.00 90.38 99 ALA A O 1
ATOM 824 N N . ASP A 1 100 ? -0.677 -12.777 -13.482 1.00 91.00 100 ASP A N 1
ATOM 825 C CA . ASP A 1 100 ? -0.458 -11.430 -14.008 1.00 91.00 100 ASP A CA 1
ATOM 826 C C . ASP A 1 100 ? 0.883 -10.854 -13.515 1.00 91.00 100 ASP A C 1
ATOM 828 O O . ASP A 1 100 ? 1.629 -10.253 -14.285 1.00 91.00 100 ASP A O 1
ATOM 832 N N . TRP A 1 101 ? 1.280 -11.138 -12.269 1.00 90.56 101 TRP A N 1
ATOM 833 C CA . TRP A 1 101 ? 2.603 -10.790 -11.740 1.00 90.56 101 TRP A CA 1
ATOM 834 C C . TRP A 1 101 ? 3.732 -11.448 -12.532 1.00 90.56 101 TRP A C 1
ATOM 836 O O . TRP A 1 101 ? 4.689 -10.786 -12.932 1.00 90.56 101 TRP A O 1
ATOM 846 N N . ASN A 1 102 ? 3.613 -12.746 -12.818 1.00 89.31 102 ASN A N 1
ATOM 847 C CA . ASN A 1 102 ? 4.606 -13.462 -13.615 1.00 89.31 102 ASN A CA 1
ATOM 848 C C . ASN A 1 102 ? 4.712 -12.908 -15.043 1.00 89.31 102 ASN A C 1
ATOM 850 O O . ASN A 1 102 ? 5.780 -12.979 -15.650 1.00 89.31 102 ASN A O 1
ATOM 854 N N . GLN A 1 103 ? 3.615 -12.391 -15.596 1.00 87.44 103 GLN A N 1
ATOM 855 C CA . GLN A 1 103 ? 3.593 -11.735 -16.900 1.00 87.44 103 GLN A CA 1
ATOM 856 C C . GLN A 1 103 ? 4.261 -10.360 -16.842 1.00 87.44 103 GLN A C 1
ATOM 858 O O . GLN A 1 103 ? 5.136 -10.084 -17.662 1.00 87.44 103 GLN A O 1
ATOM 863 N N . LEU A 1 104 ? 3.917 -9.545 -15.845 1.00 86.69 104 LEU A N 1
ATOM 864 C CA . LEU A 1 104 ? 4.517 -8.237 -15.599 1.00 86.69 104 LEU A CA 1
ATOM 865 C C . LEU A 1 104 ? 6.037 -8.337 -15.411 1.00 86.69 104 LEU A C 1
ATOM 867 O O . LEU A 1 104 ? 6.792 -7.622 -16.066 1.00 86.69 104 LEU A O 1
ATOM 871 N N . ASN A 1 105 ? 6.498 -9.293 -14.602 1.00 86.56 105 ASN A N 1
ATOM 872 C CA . ASN A 1 105 ? 7.917 -9.491 -14.294 1.00 86.56 105 ASN A CA 1
ATOM 873 C C . ASN A 1 105 ? 8.755 -9.951 -15.507 1.00 86.56 105 ASN A C 1
ATOM 875 O O . ASN A 1 105 ? 9.981 -9.941 -15.466 1.00 86.56 105 ASN A O 1
ATOM 879 N N . ARG A 1 106 ? 8.116 -10.357 -16.615 1.00 88.31 106 ARG A N 1
ATOM 880 C CA . ARG A 1 106 ? 8.805 -10.648 -17.887 1.00 88.31 106 ARG A CA 1
ATOM 881 C C . ARG A 1 106 ? 9.013 -9.406 -18.754 1.00 88.31 106 ARG A C 1
ATOM 883 O O . ARG A 1 106 ? 9.748 -9.490 -19.734 1.00 88.31 106 ARG A O 1
ATOM 890 N N . GLN A 1 107 ? 8.355 -8.287 -18.446 1.00 84.88 107 GLN A N 1
ATOM 891 C CA . GLN A 1 107 ? 8.419 -7.072 -19.264 1.00 84.88 107 GLN A CA 1
ATOM 892 C C . GLN A 1 107 ? 9.652 -6.210 -18.959 1.00 84.88 107 GLN A C 1
ATOM 894 O O . GLN A 1 107 ? 10.087 -5.442 -19.818 1.00 84.88 107 GLN A O 1
ATOM 899 N N . GLY A 1 108 ? 10.236 -6.347 -17.766 1.00 87.75 108 GLY A N 1
ATOM 900 C CA . GLY A 1 108 ? 11.430 -5.619 -17.345 1.00 87.75 108 GLY A CA 1
ATOM 901 C C . GLY A 1 108 ? 11.652 -5.702 -15.839 1.00 87.75 108 GLY A C 1
ATOM 902 O O . GLY A 1 108 ? 11.068 -6.540 -15.158 1.00 87.75 108 GLY A O 1
ATOM 903 N N . ASN A 1 109 ? 12.489 -4.807 -15.326 1.00 91.06 109 ASN A N 1
ATOM 904 C CA . ASN A 1 109 ? 12.783 -4.704 -13.904 1.00 91.06 109 ASN A CA 1
ATOM 905 C C . ASN A 1 109 ? 11.637 -3.977 -13.193 1.00 91.06 109 ASN A C 1
ATOM 907 O O . ASN A 1 109 ? 11.395 -2.798 -13.456 1.00 91.06 109 ASN A O 1
ATOM 911 N N . ILE A 1 110 ? 10.930 -4.672 -12.303 1.00 91.56 110 ILE A N 1
ATOM 912 C CA . ILE A 1 110 ? 9.828 -4.090 -11.533 1.00 91.56 110 ILE A CA 1
ATOM 913 C C . ILE A 1 110 ? 10.342 -3.600 -10.181 1.00 91.56 110 ILE A C 1
ATOM 915 O O . ILE A 1 110 ? 10.856 -4.377 -9.379 1.00 91.56 110 ILE A O 1
ATOM 919 N N . HIS A 1 111 ? 10.137 -2.316 -9.917 1.00 92.25 111 HIS A N 1
ATOM 920 C CA . HIS A 1 111 ? 10.402 -1.664 -8.646 1.00 92.25 111 HIS A CA 1
ATOM 921 C C . HIS A 1 111 ? 9.076 -1.343 -7.973 1.00 92.25 111 HIS A C 1
ATOM 923 O O . HIS A 1 111 ? 8.292 -0.528 -8.469 1.00 92.25 111 HIS A O 1
ATOM 929 N N . LEU A 1 112 ? 8.816 -1.995 -6.845 1.00 92.12 112 LEU A N 1
ATOM 930 C CA . LEU A 1 112 ? 7.598 -1.769 -6.085 1.00 92.12 112 LEU A CA 1
ATOM 931 C C . LEU A 1 112 ? 7.848 -0.810 -4.940 1.00 92.12 112 LEU A C 1
ATOM 933 O O . LEU A 1 112 ? 8.866 -0.874 -4.253 1.00 92.12 112 LEU A O 1
ATOM 937 N N . LEU A 1 113 ? 6.867 0.041 -4.708 1.00 91.12 113 LEU A N 1
ATOM 938 C CA . LEU A 1 113 ? 6.833 0.955 -3.581 1.00 91.12 113 LEU A CA 1
ATOM 939 C C . LEU A 1 113 ? 5.452 0.917 -2.946 1.00 91.12 113 LEU A C 1
ATOM 941 O O . LEU A 1 113 ? 4.450 0.664 -3.611 1.00 91.12 113 LEU A O 1
ATOM 945 N N . SER A 1 114 ? 5.383 1.120 -1.641 1.00 88.56 114 SER A N 1
ATOM 946 C CA . SER A 1 114 ? 4.117 1.031 -0.929 1.00 88.56 114 SER A CA 1
ATOM 947 C C . SER A 1 114 ? 4.092 2.016 0.224 1.00 88.56 114 SER A C 1
ATOM 949 O O . SER A 1 114 ? 4.880 1.884 1.164 1.00 88.56 114 SER A O 1
ATOM 951 N N . ASP A 1 115 ? 3.155 2.969 0.167 1.00 86.12 115 ASP A N 1
ATOM 952 C CA . ASP A 1 115 ? 2.761 3.714 1.357 1.00 86.12 115 ASP A CA 1
ATOM 953 C C . ASP A 1 115 ? 1.846 2.854 2.235 1.00 86.12 115 ASP A C 1
ATOM 955 O O . ASP A 1 115 ? 0.622 2.835 2.094 1.00 86.12 115 ASP A O 1
ATOM 959 N N . SER A 1 116 ? 2.456 2.043 3.089 1.00 89.38 116 SER A N 1
ATOM 960 C CA . SER A 1 116 ? 1.748 1.023 3.854 1.00 89.38 116 SER A CA 1
ATOM 961 C C . SER A 1 116 ? 2.431 0.783 5.192 1.00 89.38 116 SER A C 1
ATOM 963 O O . SER A 1 116 ? 3.345 1.499 5.577 1.00 89.38 116 SER A O 1
ATOM 965 N N . ASN A 1 117 ? 1.958 -0.209 5.931 1.00 93.69 117 ASN A N 1
ATOM 966 C CA . ASN A 1 117 ? 2.346 -0.476 7.307 1.00 93.69 117 ASN A CA 1
ATOM 967 C C . ASN A 1 117 ? 2.619 -1.970 7.526 1.00 93.69 117 ASN A C 1
ATOM 969 O O . ASN A 1 117 ? 2.372 -2.815 6.658 1.00 93.69 117 ASN A O 1
ATOM 973 N N . SER A 1 118 ? 3.121 -2.301 8.715 1.00 95.81 118 SER A N 1
ATOM 974 C CA . SER A 1 118 ? 3.511 -3.666 9.070 1.00 95.81 118 SER A CA 1
ATOM 975 C C . SER A 1 118 ? 2.350 -4.669 9.038 1.00 95.81 118 SER A C 1
ATOM 977 O O . SER A 1 118 ? 2.574 -5.817 8.652 1.00 95.81 118 SER A O 1
ATOM 979 N N . ILE A 1 119 ? 1.117 -4.254 9.372 1.00 96.75 119 ILE A N 1
ATOM 980 C CA . ILE A 1 119 ? -0.068 -5.133 9.334 1.00 96.75 119 ILE A CA 1
ATOM 981 C C . ILE A 1 119 ? -0.319 -5.612 7.900 1.00 96.75 119 IL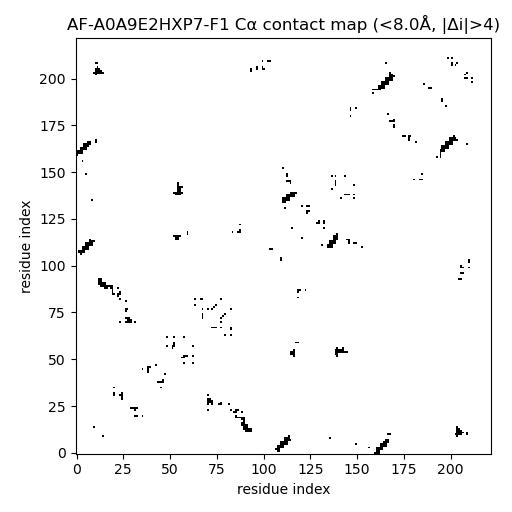E A C 1
ATOM 983 O O . ILE A 1 119 ? -0.447 -6.814 7.664 1.00 96.75 119 ILE A O 1
ATOM 987 N N . HIS A 1 120 ? -0.353 -4.681 6.943 1.00 95.00 120 HIS A N 1
ATOM 988 C CA . HIS A 1 120 ? -0.591 -4.998 5.536 1.00 95.00 120 HIS A CA 1
ATOM 989 C C . HIS A 1 120 ? 0.543 -5.825 4.927 1.00 95.00 120 HIS A C 1
ATOM 991 O O . HIS A 1 120 ? 0.271 -6.794 4.220 1.00 95.00 120 HIS A O 1
ATOM 997 N N . LYS A 1 121 ? 1.811 -5.492 5.219 1.00 94.94 121 LYS A N 1
ATOM 998 C CA . LYS A 1 121 ? 2.956 -6.279 4.731 1.00 94.94 121 LYS A CA 1
ATOM 999 C C . LYS A 1 121 ? 2.840 -7.742 5.167 1.00 94.94 121 LYS A C 1
ATOM 1001 O O . LYS A 1 121 ? 2.913 -8.639 4.330 1.00 94.94 121 LYS A O 1
ATOM 1006 N N . LYS A 1 122 ? 2.583 -7.970 6.459 1.00 95.88 122 LYS A N 1
ATOM 1007 C CA . LYS A 1 122 ? 2.405 -9.314 7.019 1.00 95.88 122 LYS A CA 1
ATOM 1008 C C . LYS A 1 122 ? 1.213 -10.045 6.395 1.00 95.88 122 LYS A C 1
ATOM 1010 O O . LYS A 1 122 ? 1.324 -11.222 6.070 1.00 95.88 122 LYS A O 1
ATOM 1015 N N . TYR A 1 123 ? 0.096 -9.351 6.176 1.00 95.56 123 TYR A N 1
ATOM 1016 C CA . TYR A 1 123 ? -1.077 -9.929 5.518 1.00 95.56 123 TYR A CA 1
ATOM 1017 C C . TYR A 1 123 ? -0.775 -10.413 4.096 1.00 95.56 123 TYR A C 1
ATOM 1019 O O . TYR A 1 123 ? -1.145 -11.528 3.735 1.00 95.56 123 TYR A O 1
ATOM 1027 N N . LEU A 1 124 ? -0.071 -9.611 3.295 1.00 94.38 124 LEU A N 1
ATOM 1028 C CA . LEU A 1 124 ? 0.318 -9.992 1.935 1.00 94.38 124 LEU A CA 1
ATOM 1029 C C . LEU A 1 124 ? 1.261 -11.209 1.941 1.00 94.38 124 LEU A C 1
ATOM 1031 O O . LEU A 1 124 ? 1.096 -12.123 1.134 1.00 94.38 124 LEU A O 1
ATOM 1035 N N . GLU A 1 125 ? 2.207 -11.263 2.882 1.00 94.06 125 GLU A N 1
ATOM 1036 C CA . GLU A 1 125 ? 3.111 -12.408 3.065 1.00 94.06 125 GLU A CA 1
ATOM 1037 C C . GLU A 1 125 ? 2.358 -13.696 3.415 1.00 94.06 125 GLU A C 1
ATOM 1039 O O . GLU A 1 125 ? 2.583 -14.732 2.786 1.00 94.06 125 GLU A O 1
ATOM 1044 N N . GLU A 1 126 ? 1.428 -13.623 4.371 1.00 94.69 126 GLU A N 1
ATOM 1045 C CA . GLU A 1 126 ? 0.588 -14.748 4.802 1.00 94.69 126 GLU A CA 1
ATOM 1046 C C . GLU A 1 126 ? -0.351 -15.249 3.689 1.00 94.69 126 GLU A C 1
ATOM 1048 O O . GLU A 1 126 ? -0.735 -16.418 3.696 1.00 94.69 126 GLU A O 1
ATOM 1053 N N . ASN A 1 127 ? -0.669 -14.402 2.703 1.00 93.12 127 ASN A N 1
ATOM 1054 C CA . ASN A 1 127 ? -1.489 -14.743 1.535 1.00 93.12 127 ASN A CA 1
ATOM 1055 C C . ASN A 1 127 ? -0.657 -15.053 0.275 1.00 93.12 127 ASN A C 1
ATOM 1057 O O . ASN A 1 127 ? -1.159 -14.986 -0.845 1.00 93.12 127 ASN A O 1
ATOM 1061 N N . GLY A 1 128 ? 0.615 -15.428 0.445 1.00 88.88 128 GLY A N 1
ATOM 1062 C CA . GLY A 1 128 ? 1.437 -15.988 -0.631 1.00 88.88 128 GLY A CA 1
ATOM 1063 C C . GLY A 1 128 ? 2.190 -14.967 -1.483 1.00 88.88 128 GLY A C 1
ATOM 1064 O O . GLY A 1 128 ? 2.888 -15.367 -2.409 1.00 88.88 128 GLY A O 1
ATOM 1065 N N . LEU A 1 129 ? 2.142 -13.673 -1.152 1.00 90.31 129 LEU A N 1
ATOM 1066 C CA . LEU A 1 129 ? 2.819 -12.613 -1.914 1.00 90.31 129 LEU A CA 1
ATOM 1067 C C . LEU A 1 129 ? 4.218 -12.268 -1.373 1.00 90.31 129 LEU A C 1
ATOM 1069 O O . LEU A 1 129 ? 4.761 -11.206 -1.664 1.00 90.31 129 LEU A O 1
ATOM 1073 N N . SER A 1 130 ? 4.829 -13.171 -0.600 1.00 86.12 130 SER A N 1
ATOM 1074 C CA . SER A 1 130 ? 6.110 -12.933 0.090 1.00 86.12 130 SER A CA 1
ATOM 1075 C C . SER A 1 130 ? 7.291 -12.566 -0.819 1.00 86.12 130 SER A C 1
ATOM 1077 O O . SER A 1 130 ? 8.199 -11.851 -0.405 1.00 86.12 130 SER A O 1
ATOM 1079 N N . GLU A 1 131 ? 7.318 -13.051 -2.060 1.00 81.69 131 GLU A N 1
ATOM 1080 C CA . GLU A 1 131 ? 8.373 -12.700 -3.020 1.00 81.69 131 GLU A CA 1
ATOM 1081 C C . GLU A 1 131 ? 8.290 -11.223 -3.422 1.00 81.69 131 GLU A C 1
ATOM 1083 O O . GLU A 1 131 ? 9.296 -10.529 -3.546 1.00 81.69 131 GLU A O 1
ATOM 1088 N N . ILE A 1 132 ? 7.066 -10.727 -3.546 1.00 81.31 132 ILE A N 1
ATOM 1089 C CA . ILE A 1 132 ? 6.749 -9.378 -3.997 1.00 81.31 132 ILE A CA 1
ATOM 1090 C C . ILE A 1 132 ? 6.939 -8.399 -2.841 1.00 81.31 132 ILE A C 1
ATOM 1092 O O . ILE A 1 132 ? 7.506 -7.324 -3.026 1.00 81.31 132 ILE A O 1
ATOM 1096 N N . THR A 1 133 ? 6.557 -8.790 -1.621 1.00 80.12 133 THR A N 1
ATOM 1097 C CA . THR A 1 133 ? 6.804 -7.963 -0.435 1.00 80.12 133 THR A CA 1
ATOM 1098 C C . THR A 1 133 ? 8.293 -7.802 -0.129 1.00 80.12 133 THR A C 1
ATOM 1100 O O . THR A 1 133 ? 8.680 -6.750 0.367 1.00 80.12 133 THR A O 1
ATOM 1103 N N . LYS A 1 134 ? 9.153 -8.778 -0.450 1.00 77.88 134 LYS A N 1
ATOM 1104 C CA . LYS A 1 134 ? 10.614 -8.646 -0.269 1.00 77.88 134 LYS A CA 1
ATOM 1105 C C . LYS A 1 134 ? 11.243 -7.586 -1.167 1.00 77.88 134 LYS A C 1
ATOM 1107 O O . LYS A 1 134 ? 12.198 -6.939 -0.752 1.00 77.88 134 LYS A O 1
ATOM 1112 N N . ASN A 1 135 ? 10.702 -7.414 -2.369 1.00 79.56 135 ASN A N 1
ATOM 1113 C CA . ASN A 1 135 ? 11.226 -6.491 -3.376 1.00 79.56 135 ASN A CA 1
ATOM 1114 C C . ASN A 1 135 ? 10.503 -5.132 -3.365 1.00 79.56 135 ASN A C 1
ATOM 1116 O O . ASN A 1 135 ? 10.692 -4.322 -4.269 1.00 79.56 135 ASN A O 1
ATOM 1120 N N . CYS A 1 136 ? 9.659 -4.882 -2.359 1.00 88.69 136 CYS A N 1
ATOM 1121 C CA . CYS A 1 136 ? 8.903 -3.646 -2.221 1.00 88.69 136 CYS A CA 1
ATOM 1122 C C . CYS A 1 136 ? 9.572 -2.695 -1.224 1.00 88.69 136 CYS A C 1
ATOM 1124 O O . CYS A 1 136 ? 9.837 -3.056 -0.078 1.00 88.69 136 CYS A O 1
ATOM 1126 N N . ALA A 1 137 ? 9.782 -1.448 -1.639 1.00 91.31 137 ALA A N 1
ATOM 1127 C CA . ALA A 1 137 ? 10.185 -0.362 -0.761 1.00 91.31 137 ALA A CA 1
ATOM 1128 C C . ALA A 1 137 ? 8.967 0.144 0.028 1.00 91.31 137 ALA A C 1
ATOM 1130 O O . ALA A 1 137 ? 8.083 0.805 -0.518 1.00 91.31 137 ALA A O 1
ATOM 1131 N N . TYR A 1 138 ? 8.904 -0.171 1.320 1.00 89.69 138 TYR A N 1
ATOM 1132 C CA . TYR A 1 138 ? 7.828 0.289 2.198 1.00 89.69 138 TYR A CA 1
ATOM 1133 C C . TYR A 1 138 ? 8.182 1.600 2.903 1.00 89.69 138 TYR A C 1
ATOM 1135 O O . TYR A 1 138 ? 9.267 1.728 3.481 1.00 89.69 138 TYR A O 1
ATOM 1143 N N . SER A 1 139 ? 7.238 2.544 2.934 1.00 89.25 139 SER A N 1
ATOM 1144 C CA . SER A 1 139 ? 7.394 3.824 3.641 1.00 89.25 139 SER A CA 1
ATOM 1145 C C . SER A 1 139 ? 7.703 3.634 5.128 1.00 89.25 139 SER A C 1
ATOM 1147 O O . SER A 1 139 ? 8.636 4.263 5.634 1.00 89.25 139 SER A O 1
ATOM 1149 N N . PHE A 1 140 ? 7.020 2.705 5.808 1.00 92.12 140 PHE A N 1
ATOM 1150 C CA . PHE A 1 140 ? 7.222 2.470 7.243 1.00 92.12 140 PHE A CA 1
ATOM 1151 C C . PHE A 1 140 ? 8.602 1.902 7.595 1.00 92.12 140 PHE A C 1
ATOM 1153 O O . PHE A 1 140 ? 9.148 2.209 8.653 1.00 92.12 140 PHE A O 1
ATOM 1160 N N . GLU A 1 141 ? 9.194 1.090 6.715 1.00 91.38 141 GLU A N 1
ATOM 1161 C CA . GLU A 1 141 ? 10.529 0.515 6.939 1.00 91.38 141 GLU A CA 1
ATOM 1162 C C . GLU A 1 141 ? 11.621 1.560 6.727 1.00 91.38 141 GLU A C 1
ATOM 1164 O O . GLU A 1 141 ? 12.649 1.556 7.406 1.00 91.38 141 GLU A O 1
ATOM 1169 N N . LYS A 1 142 ? 11.380 2.480 5.792 1.00 88.56 142 LYS A N 1
ATOM 1170 C CA . LYS A 1 142 ? 12.320 3.535 5.412 1.00 88.56 142 LYS A CA 1
ATOM 1171 C C . LYS A 1 142 ? 12.134 4.821 6.216 1.00 88.56 142 LYS A C 1
ATOM 1173 O O . LYS A 1 142 ? 13.014 5.677 6.160 1.00 88.56 142 LYS A O 1
ATOM 1178 N N . LYS A 1 143 ? 11.031 4.952 6.963 1.00 87.62 143 LYS A N 1
ATOM 1179 C CA . LYS A 1 143 ? 10.615 6.173 7.676 1.00 87.62 143 LYS A CA 1
ATOM 1180 C C . LYS A 1 143 ? 10.605 7.400 6.769 1.00 87.62 143 LYS A C 1
ATOM 1182 O O . LYS A 1 143 ? 11.128 8.459 7.111 1.00 87.62 143 LYS A O 1
ATOM 1187 N N . ARG A 1 144 ? 10.074 7.203 5.567 1.00 82.94 144 ARG A N 1
ATOM 1188 C CA . ARG A 1 144 ? 10.085 8.166 4.465 1.00 82.94 144 ARG A CA 1
ATOM 1189 C C . ARG A 1 144 ? 8.731 8.191 3.790 1.00 82.94 144 ARG A C 1
ATOM 1191 O O . ARG A 1 144 ? 8.004 7.200 3.809 1.00 82.94 144 ARG A O 1
ATOM 1198 N N . ARG A 1 145 ? 8.406 9.316 3.164 1.00 78.31 145 ARG A N 1
ATOM 1199 C CA . ARG A 1 145 ? 7.218 9.415 2.314 1.00 78.31 145 ARG A CA 1
ATOM 1200 C C . ARG A 1 145 ? 7.456 8.693 0.998 1.00 78.31 145 ARG A C 1
ATOM 1202 O O . ARG A 1 145 ? 8.586 8.586 0.529 1.00 78.31 145 ARG A O 1
ATOM 1209 N N . GLU A 1 146 ? 6.371 8.276 0.360 1.00 77.50 146 GLU A N 1
ATOM 1210 C CA . GLU A 1 146 ? 6.407 7.621 -0.948 1.00 77.50 146 GLU A CA 1
ATOM 1211 C C . GLU A 1 146 ? 7.209 8.426 -1.985 1.00 77.50 146 GLU A C 1
ATOM 1213 O O . GLU A 1 146 ? 8.067 7.877 -2.672 1.00 77.50 146 GLU A O 1
ATOM 1218 N N . THR A 1 147 ? 7.029 9.750 -2.023 1.00 77.31 147 THR A N 1
ATOM 1219 C CA . THR A 1 147 ? 7.766 10.655 -2.923 1.00 77.31 147 THR A CA 1
ATOM 1220 C C . THR A 1 147 ? 9.284 10.611 -2.739 1.00 77.31 147 THR A C 1
ATOM 1222 O O . THR A 1 147 ? 10.023 10.887 -3.679 1.00 77.31 147 THR A O 1
ATOM 1225 N N . GLU A 1 148 ? 9.776 10.262 -1.552 1.00 82.50 148 GLU A N 1
ATOM 1226 C CA . GLU A 1 148 ? 11.206 10.093 -1.287 1.00 82.50 148 GLU A CA 1
ATOM 1227 C C . GLU A 1 148 ? 11.695 8.706 -1.723 1.00 82.50 148 GLU A C 1
ATOM 1229 O O . GLU A 1 148 ? 12.826 8.584 -2.189 1.00 82.50 148 GLU A O 1
ATOM 1234 N N . LEU A 1 149 ? 10.838 7.680 -1.650 1.00 85.19 149 LEU A N 1
ATOM 1235 C CA . LEU A 1 149 ? 11.142 6.335 -2.154 1.00 85.19 149 LEU A CA 1
ATOM 1236 C C . LEU A 1 149 ? 11.312 6.326 -3.672 1.00 85.19 149 LEU A C 1
ATOM 1238 O O . LEU A 1 149 ? 12.234 5.693 -4.178 1.00 85.19 149 LEU A O 1
ATOM 1242 N N . TYR A 1 150 ? 10.482 7.082 -4.397 1.00 84.38 150 TYR A N 1
ATOM 1243 C CA . TYR A 1 150 ? 10.670 7.275 -5.836 1.00 84.38 1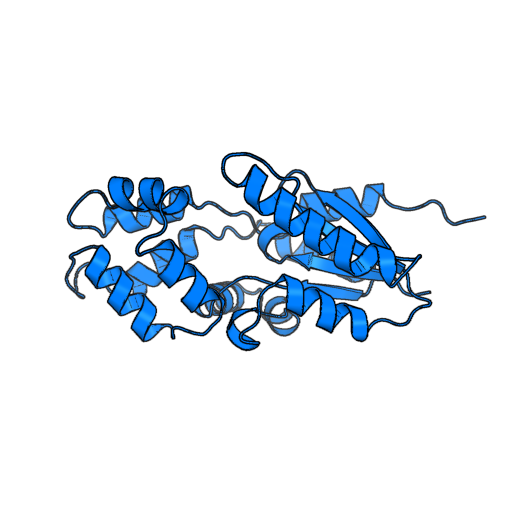50 TYR A CA 1
ATOM 1244 C C . TYR A 1 150 ? 12.065 7.829 -6.157 1.00 84.38 150 TYR A C 1
ATOM 1246 O O . TYR A 1 150 ? 12.674 7.412 -7.137 1.00 84.38 150 TYR A O 1
ATOM 1254 N N . LYS A 1 151 ? 12.589 8.765 -5.347 1.00 81.56 151 LYS A N 1
ATOM 1255 C CA . LYS A 1 151 ? 13.917 9.370 -5.576 1.00 81.56 151 LYS A CA 1
ATOM 1256 C C . LYS A 1 151 ? 15.020 8.343 -5.381 1.00 81.56 151 LYS A C 1
ATOM 1258 O O . LYS A 1 151 ? 15.926 8.284 -6.200 1.00 81.56 151 LYS A O 1
ATOM 1263 N N . GLU A 1 152 ? 14.910 7.549 -4.320 1.00 85.62 152 GLU A N 1
ATOM 1264 C CA . GLU A 1 152 ? 15.858 6.480 -3.995 1.00 85.62 152 GLU A CA 1
ATOM 1265 C C . GLU A 1 152 ? 15.905 5.415 -5.099 1.00 85.62 152 GLU A C 1
ATOM 1267 O O . GLU A 1 152 ? 16.979 5.095 -5.587 1.00 85.62 152 GLU A O 1
ATOM 1272 N N . ILE A 1 153 ? 14.748 4.935 -5.566 1.00 86.56 153 ILE A N 1
ATOM 1273 C CA . ILE A 1 153 ? 14.692 3.936 -6.645 1.00 86.56 153 ILE A CA 1
ATOM 1274 C C . ILE A 1 153 ? 15.291 4.493 -7.940 1.00 86.56 153 ILE A C 1
ATOM 1276 O O . ILE A 1 153 ? 16.034 3.800 -8.626 1.00 86.56 153 ILE A O 1
ATOM 1280 N N . MET A 1 154 ? 14.962 5.736 -8.297 1.00 82.69 154 MET A N 1
ATOM 1281 C CA . MET A 1 154 ? 15.443 6.318 -9.549 1.00 82.69 154 MET A CA 1
ATOM 1282 C C . MET A 1 154 ? 16.937 6.630 -9.539 1.00 82.69 154 MET A C 1
ATOM 1284 O O . MET A 1 154 ? 17.552 6.529 -10.594 1.00 82.69 154 MET A O 1
ATOM 1288 N N . SER A 1 155 ? 17.533 6.976 -8.391 1.00 85.00 155 SER A N 1
ATOM 1289 C CA . SER A 1 155 ? 18.985 7.199 -8.317 1.00 85.00 155 SER A CA 1
ATOM 1290 C C . SER A 1 155 ? 19.810 5.938 -8.577 1.00 85.00 155 SER A C 1
ATOM 1292 O O . SER A 1 155 ? 20.997 6.049 -8.870 1.00 85.00 155 SER A O 1
ATOM 1294 N N . ASP A 1 156 ? 19.181 4.766 -8.481 1.00 86.44 156 ASP A N 1
ATOM 1295 C CA . ASP A 1 156 ? 19.809 3.467 -8.717 1.00 86.44 156 ASP A CA 1
ATOM 1296 C C . ASP A 1 156 ? 19.620 2.967 -10.165 1.00 86.44 156 ASP A C 1
ATOM 1298 O O . ASP A 1 156 ? 20.098 1.883 -10.504 1.00 86.44 156 ASP A O 1
ATOM 1302 N N . ILE A 1 157 ? 18.910 3.717 -11.022 1.00 87.44 157 ILE A N 1
ATOM 1303 C CA . ILE A 1 157 ? 18.683 3.367 -12.433 1.00 87.44 157 ILE A CA 1
ATOM 1304 C C . ILE A 1 157 ? 19.663 4.141 -13.321 1.00 87.44 157 ILE A C 1
ATOM 1306 O O . ILE A 1 157 ? 19.798 5.356 -13.196 1.00 87.44 157 ILE A O 1
ATOM 1310 N N . ASP A 1 158 ? 20.309 3.441 -14.255 1.00 87.06 158 ASP A N 1
ATOM 1311 C CA . ASP A 1 158 ? 21.252 4.037 -15.201 1.00 87.06 158 ASP A CA 1
ATOM 1312 C C . ASP A 1 158 ? 20.556 5.019 -16.169 1.00 87.06 158 ASP A C 1
ATOM 1314 O O . ASP A 1 158 ? 19.503 4.719 -16.733 1.00 87.06 158 ASP A O 1
ATOM 1318 N N . ASP A 1 159 ? 21.195 6.158 -16.473 1.00 82.56 159 ASP A N 1
ATOM 1319 C CA . ASP A 1 159 ? 20.666 7.210 -17.373 1.00 82.56 159 ASP A CA 1
ATOM 1320 C C . ASP A 1 159 ? 20.301 6.710 -18.793 1.00 82.56 159 ASP A C 1
ATOM 1322 O O . ASP A 1 159 ? 19.552 7.353 -19.537 1.00 82.56 159 ASP A O 1
ATOM 1326 N N . GLY A 1 160 ? 20.852 5.564 -19.203 1.00 85.12 160 GLY A N 1
ATOM 1327 C CA . GLY A 1 160 ? 20.608 4.934 -20.502 1.00 85.12 160 GLY A CA 1
ATOM 1328 C C . GLY A 1 160 ? 19.378 4.025 -20.565 1.00 85.12 160 GLY A C 1
ATOM 1329 O O . GLY A 1 160 ? 19.093 3.500 -21.645 1.00 85.12 160 GLY A O 1
ATOM 1330 N N . ASP A 1 161 ? 18.679 3.814 -19.450 1.00 89.75 161 ASP A N 1
ATOM 1331 C CA . ASP A 1 161 ? 17.536 2.910 -19.359 1.00 89.75 161 ASP A CA 1
ATOM 1332 C C . ASP A 1 161 ? 16.184 3.626 -19.512 1.00 89.75 161 ASP A C 1
ATOM 1334 O O . ASP A 1 161 ? 16.040 4.830 -19.292 1.00 89.75 161 ASP A O 1
ATOM 1338 N N . GLU A 1 162 ? 15.167 2.873 -19.943 1.00 90.12 162 GLU A N 1
ATOM 1339 C CA . GLU A 1 162 ? 13.799 3.380 -20.064 1.00 90.12 162 GLU A CA 1
ATOM 1340 C C . GLU A 1 162 ? 13.078 3.227 -18.728 1.00 90.12 162 GLU A C 1
ATOM 1342 O O . GLU A 1 162 ? 12.951 2.113 -18.210 1.00 90.12 162 GLU A O 1
ATOM 1347 N N . VAL A 1 163 ? 12.549 4.329 -18.197 1.00 90.56 163 VAL A N 1
ATOM 1348 C CA . VAL A 1 163 ? 11.847 4.331 -16.911 1.00 90.56 163 VAL A CA 1
ATOM 1349 C C . VAL A 1 163 ? 10.373 4.625 -17.128 1.00 90.56 163 VAL A C 1
ATOM 1351 O O . VAL A 1 163 ? 10.001 5.659 -17.678 1.00 90.56 163 VAL A O 1
ATOM 1354 N N . PHE A 1 164 ? 9.522 3.729 -16.650 1.00 91.31 164 PHE A N 1
ATOM 1355 C CA . PHE A 1 164 ? 8.074 3.840 -16.709 1.00 91.31 164 PHE A CA 1
ATOM 1356 C C . PHE A 1 164 ? 7.522 3.998 -15.294 1.00 91.31 164 PHE A C 1
ATOM 1358 O O . PHE A 1 164 ? 7.579 3.074 -14.485 1.00 91.31 164 PHE A O 1
ATOM 1365 N N . VAL A 1 165 ? 6.978 5.171 -14.990 1.00 91.38 165 VAL A N 1
ATOM 1366 C CA . VAL A 1 165 ? 6.368 5.473 -13.692 1.00 91.38 165 VAL A CA 1
ATOM 1367 C C . VAL A 1 165 ? 4.865 5.282 -13.809 1.00 91.38 165 VAL A C 1
ATOM 1369 O O . VAL A 1 165 ? 4.197 6.044 -14.512 1.00 91.38 165 VAL A O 1
ATOM 1372 N N . VAL A 1 166 ? 4.335 4.261 -13.141 1.00 90.56 166 VAL A N 1
ATOM 1373 C CA . VAL A 1 166 ? 2.905 3.940 -13.158 1.00 90.56 166 VAL A CA 1
ATOM 1374 C C . VAL A 1 166 ? 2.211 4.677 -12.019 1.00 90.56 166 VAL A C 1
ATOM 1376 O O . VAL A 1 166 ? 2.601 4.554 -10.864 1.00 90.56 166 VAL A O 1
ATOM 1379 N N . MET A 1 167 ? 1.171 5.440 -12.337 1.00 88.50 167 MET A N 1
ATOM 1380 C CA . MET A 1 167 ? 0.408 6.237 -11.378 1.00 88.50 167 MET A CA 1
ATOM 1381 C C . MET A 1 167 ? -1.085 5.968 -11.537 1.00 88.50 167 MET A C 1
ATOM 1383 O O . MET A 1 167 ? -1.580 5.768 -12.647 1.00 88.50 167 MET A O 1
ATOM 1387 N N . GLY A 1 168 ? -1.819 6.008 -10.428 1.00 83.12 168 GLY A N 1
ATOM 1388 C CA . GLY A 1 168 ? -3.277 5.962 -10.467 1.00 83.12 168 GLY A CA 1
ATOM 1389 C C . GLY A 1 168 ? -3.841 7.262 -11.032 1.00 83.12 168 GLY A C 1
ATOM 1390 O O . GLY A 1 168 ? -3.369 8.352 -10.690 1.00 83.12 168 GLY A O 1
ATOM 1391 N N . THR A 1 169 ? -4.860 7.167 -11.884 1.00 75.62 169 THR A N 1
ATOM 1392 C CA . THR A 1 169 ? -5.623 8.336 -12.315 1.00 75.62 169 THR A CA 1
ATOM 1393 C C . THR A 1 169 ? -6.455 8.834 -11.133 1.00 75.62 169 THR A C 1
ATOM 1395 O O . THR A 1 169 ? -7.273 8.083 -10.598 1.00 75.62 169 THR A O 1
ATOM 1398 N N . PRO A 1 170 ? -6.294 10.100 -10.721 1.00 68.75 170 PRO A N 1
ATOM 1399 C CA . PRO A 1 170 ? -7.032 10.645 -9.591 1.00 68.75 170 PRO A CA 1
ATOM 1400 C C . PRO A 1 170 ? -8.553 10.578 -9.817 1.00 68.75 170 PRO A C 1
ATOM 1402 O O . PRO A 1 170 ? -9.083 11.231 -10.722 1.00 68.75 170 PRO A O 1
ATOM 1405 N N . ASN A 1 171 ? -9.270 9.817 -8.986 1.00 60.00 171 ASN A N 1
ATOM 1406 C CA . ASN A 1 171 ? -10.727 9.683 -9.042 1.00 60.00 171 ASN A CA 1
ATOM 1407 C C . ASN A 1 171 ? -11.367 9.877 -7.648 1.00 60.00 171 ASN A C 1
ATOM 1409 O O . ASN A 1 171 ? -10.687 9.895 -6.622 1.00 60.00 171 ASN A O 1
ATOM 1413 N N . GLY A 1 172 ? -12.681 10.118 -7.616 1.00 62.81 172 GLY A N 1
ATOM 1414 C CA . GLY A 1 172 ? -13.445 10.213 -6.366 1.00 62.81 172 GLY A CA 1
ATOM 1415 C C . GLY A 1 172 ? -12.967 11.293 -5.381 1.00 62.81 172 GLY A C 1
ATOM 1416 O O . GLY A 1 172 ? -12.593 12.400 -5.774 1.00 62.81 172 GLY A O 1
ATOM 1417 N N . TYR A 1 173 ? -13.027 10.967 -4.084 1.00 52.78 173 TYR A N 1
ATOM 1418 C CA . TYR A 1 173 ? -12.709 11.875 -2.972 1.00 52.78 173 TYR A CA 1
ATOM 1419 C C . TYR A 1 173 ? -11.209 12.158 -2.809 1.00 52.78 173 TYR A C 1
ATOM 1421 O O . TYR A 1 173 ? -10.844 13.177 -2.230 1.00 52.78 173 TYR A O 1
ATOM 1429 N N . GLU A 1 174 ? -10.339 11.307 -3.354 1.00 60.78 174 GLU A N 1
ATOM 1430 C CA . GLU A 1 174 ? -8.882 11.471 -3.263 1.00 60.78 174 GLU A CA 1
ATOM 1431 C C . GLU A 1 174 ? -8.284 12.259 -4.434 1.00 60.78 174 GLU A C 1
ATOM 1433 O O . GLU A 1 174 ? -7.077 12.503 -4.471 1.00 60.78 174 GLU A O 1
ATOM 1438 N N . LYS A 1 175 ? -9.121 12.695 -5.386 1.00 70.06 175 LYS A N 1
ATOM 1439 C CA . LYS A 1 175 ? -8.682 13.312 -6.640 1.00 70.06 175 LYS A CA 1
ATOM 1440 C C . LYS A 1 175 ? -7.671 14.444 -6.434 1.00 70.06 175 LYS A C 1
ATOM 1442 O O . LYS A 1 175 ? -6.638 14.457 -7.091 1.00 70.06 175 LYS A O 1
ATOM 1447 N N . THR A 1 176 ? -7.945 15.388 -5.535 1.00 68.31 176 THR A N 1
ATOM 1448 C CA . THR A 1 176 ? -7.052 16.538 -5.314 1.00 68.31 176 THR A CA 1
ATOM 1449 C C . THR A 1 176 ? -5.695 16.104 -4.758 1.00 68.31 176 THR A C 1
ATOM 1451 O O . THR A 1 176 ? -4.670 16.511 -5.295 1.00 68.31 176 THR A O 1
ATOM 1454 N N . ARG A 1 177 ? -5.684 15.218 -3.750 1.00 70.19 177 ARG A N 1
ATOM 1455 C CA . ARG A 1 177 ? -4.457 14.688 -3.130 1.00 70.19 177 ARG A CA 1
ATOM 1456 C C . ARG A 1 177 ? -3.592 13.954 -4.156 1.00 70.19 177 ARG A C 1
ATOM 1458 O O . ARG A 1 177 ? -2.426 14.288 -4.325 1.00 70.19 177 ARG A O 1
ATOM 1465 N N . LEU A 1 178 ? -4.186 13.012 -4.891 1.00 70.31 178 LEU A N 1
ATOM 1466 C CA . LEU A 1 178 ? -3.479 12.226 -5.904 1.00 70.31 178 LEU A CA 1
ATOM 1467 C C . LEU A 1 178 ? -3.007 13.090 -7.084 1.00 70.31 178 LEU A C 1
ATOM 1469 O O . LEU A 1 178 ? -1.956 12.823 -7.656 1.00 70.31 178 LEU A O 1
ATOM 1473 N N . MET A 1 179 ? -3.744 14.146 -7.453 1.00 78.00 179 MET A N 1
ATOM 1474 C CA . MET A 1 179 ? -3.280 15.110 -8.458 1.00 78.00 179 MET A CA 1
ATOM 1475 C C . MET A 1 179 ? -2.031 15.864 -7.991 1.00 78.00 179 MET A C 1
ATOM 1477 O O . MET A 1 179 ? -1.089 15.990 -8.769 1.00 78.00 179 MET A O 1
ATOM 1481 N N . GLU A 1 180 ? -2.014 16.355 -6.751 1.00 77.75 180 GLU A N 1
ATOM 1482 C CA . GLU A 1 180 ? -0.866 17.067 -6.173 1.00 77.75 180 GLU A CA 1
ATOM 1483 C C . GLU A 1 180 ? 0.358 16.152 -6.027 1.00 77.75 180 GLU A C 1
ATOM 1485 O O . GLU A 1 180 ? 1.474 16.546 -6.374 1.00 77.75 180 GLU A O 1
ATOM 1490 N N . GLU A 1 181 ? 0.155 14.912 -5.580 1.00 75.94 181 GLU A N 1
ATOM 1491 C CA . GLU A 1 181 ? 1.210 13.900 -5.477 1.00 75.94 181 GLU A CA 1
ATOM 1492 C C . GLU A 1 181 ? 1.773 13.536 -6.852 1.00 75.94 181 GLU A C 1
ATOM 1494 O O . GLU A 1 181 ? 2.982 13.645 -7.061 1.00 75.94 181 GLU A O 1
ATOM 1499 N N . ASN A 1 182 ? 0.913 13.210 -7.823 1.00 83.62 182 ASN A N 1
ATOM 1500 C CA . ASN A 1 182 ? 1.337 12.918 -9.193 1.00 83.62 182 ASN A CA 1
ATOM 1501 C C . ASN A 1 182 ? 2.056 14.116 -9.823 1.00 83.62 182 ASN A C 1
ATOM 1503 O O . ASN A 1 182 ? 3.021 13.933 -10.560 1.00 83.62 182 ASN A O 1
ATOM 1507 N N . GLN A 1 183 ? 1.612 15.347 -9.554 1.00 84.75 183 GLN A N 1
ATOM 1508 C CA . GLN A 1 183 ? 2.280 16.544 -10.058 1.00 84.75 183 GLN A CA 1
ATOM 1509 C C . GLN A 1 183 ? 3.657 16.721 -9.416 1.00 84.75 183 GLN A C 1
ATOM 1511 O O . GLN A 1 183 ? 4.625 16.950 -10.134 1.00 84.75 183 GLN A O 1
ATOM 1516 N N . THR A 1 184 ? 3.772 16.519 -8.103 1.00 82.38 184 THR A N 1
ATOM 1517 C CA . THR A 1 184 ? 5.054 16.560 -7.382 1.00 82.38 184 THR A CA 1
ATOM 1518 C C . THR A 1 184 ? 6.028 15.509 -7.929 1.00 82.38 184 THR A C 1
ATOM 1520 O O . THR A 1 184 ? 7.197 15.811 -8.168 1.00 82.38 184 THR A O 1
ATOM 1523 N N . ILE A 1 185 ? 5.543 14.289 -8.192 1.00 81.44 185 ILE A N 1
ATOM 1524 C CA . ILE A 1 185 ? 6.310 13.192 -8.809 1.00 81.44 185 ILE A CA 1
ATOM 1525 C C . ILE A 1 185 ? 6.611 13.467 -10.293 1.00 81.44 185 ILE A C 1
ATOM 1527 O O . ILE A 1 185 ? 7.576 12.954 -10.838 1.00 81.44 185 ILE A O 1
ATOM 1531 N N . LYS A 1 186 ? 5.837 14.288 -11.000 1.00 85.38 186 LYS A N 1
ATOM 1532 C CA . LYS A 1 186 ? 6.189 14.700 -12.370 1.00 85.38 186 LYS A CA 1
ATOM 1533 C C . LYS A 1 186 ? 7.245 15.804 -12.363 1.00 85.38 186 LYS A C 1
ATOM 1535 O O . LYS A 1 186 ? 8.207 15.744 -13.126 1.00 85.38 186 LYS A O 1
ATOM 1540 N N . GLU A 1 187 ? 7.069 16.814 -11.518 1.00 82.25 187 GLU A N 1
ATOM 1541 C CA . GLU A 1 187 ? 7.939 17.991 -11.428 1.00 82.25 187 GLU A CA 1
ATOM 1542 C C . GLU A 1 187 ? 9.331 17.636 -10.931 1.00 82.25 187 GLU A C 1
ATOM 1544 O O . GLU A 1 187 ? 10.310 18.025 -11.560 1.00 82.25 187 GLU A O 1
ATOM 1549 N N . ALA A 1 188 ? 9.428 16.823 -9.877 1.00 73.50 188 ALA A N 1
ATOM 1550 C CA . ALA A 1 188 ? 10.718 16.432 -9.319 1.00 73.50 188 ALA A CA 1
ATOM 1551 C C . ALA A 1 188 ? 11.615 15.662 -10.312 1.00 73.50 188 ALA A C 1
ATOM 1553 O O . ALA A 1 188 ? 12.806 15.518 -10.048 1.00 73.50 188 ALA A O 1
ATOM 1554 N N . TYR A 1 189 ? 11.072 15.187 -11.443 1.00 73.06 189 TYR A N 1
ATOM 1555 C CA . TYR A 1 189 ? 11.762 14.229 -12.312 1.00 73.06 189 TYR A CA 1
ATOM 1556 C C . TYR A 1 189 ? 11.781 14.590 -13.795 1.00 73.06 189 TYR A C 1
ATOM 1558 O O . TYR A 1 189 ? 12.664 14.119 -14.511 1.00 73.06 189 TYR A O 1
ATOM 1566 N N . LYS A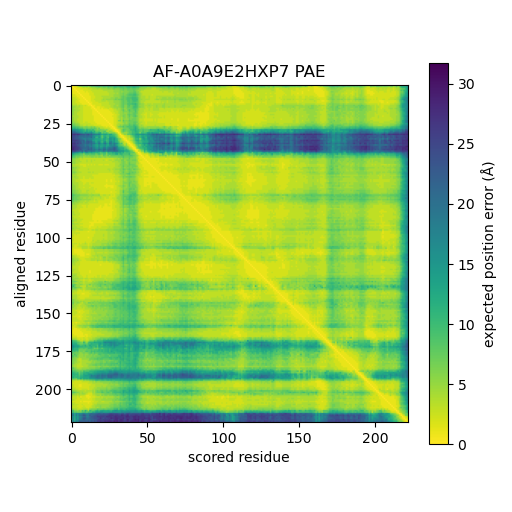 1 190 ? 10.910 15.495 -14.261 1.00 69.38 190 LYS A N 1
ATOM 1567 C CA . LYS A 1 190 ? 11.071 16.124 -15.585 1.00 69.38 190 LYS A CA 1
ATOM 1568 C C . LYS A 1 190 ? 12.407 16.858 -15.732 1.00 69.38 190 LYS A C 1
ATOM 1570 O O . LYS A 1 190 ? 12.866 17.042 -16.854 1.00 69.38 190 LYS A O 1
ATOM 1575 N N . GLU A 1 191 ? 13.023 17.263 -14.624 1.00 62.28 191 GLU A N 1
ATOM 1576 C CA . GLU A 1 191 ? 14.315 17.953 -14.615 1.00 62.28 191 GLU A CA 1
ATOM 1577 C C . GLU A 1 191 ? 15.523 17.004 -14.680 1.00 62.28 191 GLU A C 1
ATOM 1579 O O . GLU A 1 191 ? 16.618 17.456 -15.002 1.00 62.28 191 GLU A O 1
ATOM 1584 N N . GLN A 1 192 ? 15.347 15.705 -14.394 1.00 62.38 192 GLN A N 1
ATOM 1585 C CA . GLN A 1 192 ? 16.470 14.785 -14.160 1.00 62.38 192 GLN A CA 1
ATOM 1586 C C . GLN A 1 192 ? 16.695 13.762 -15.274 1.00 62.38 192 GLN A C 1
ATOM 1588 O O . GLN A 1 192 ? 17.837 13.383 -15.497 1.00 62.38 192 GLN A O 1
ATOM 1593 N N . ASN A 1 193 ? 15.655 13.323 -15.993 1.00 66.06 193 ASN A N 1
ATOM 1594 C CA . ASN A 1 193 ? 15.827 12.270 -16.995 1.00 66.06 193 ASN A CA 1
ATOM 1595 C C . ASN A 1 193 ? 14.874 12.398 -18.190 1.00 66.06 193 ASN A C 1
ATOM 1597 O O . ASN A 1 193 ? 13.653 12.339 -18.054 1.00 66.06 193 ASN A O 1
ATOM 1601 N N . SER A 1 194 ? 15.442 12.505 -19.396 1.00 69.75 194 SER A N 1
ATOM 1602 C CA . SER A 1 194 ? 14.665 12.573 -20.648 1.00 69.75 194 SER A CA 1
ATOM 1603 C C . SER A 1 194 ? 13.998 11.244 -21.044 1.00 69.75 194 SER A C 1
ATOM 1605 O O . SER A 1 194 ? 13.124 11.236 -21.910 1.00 69.75 194 SER A O 1
ATOM 1607 N N . ASN A 1 195 ? 14.369 10.142 -20.380 1.00 84.19 195 ASN A N 1
ATOM 1608 C CA . ASN A 1 195 ? 13.906 8.779 -20.662 1.00 84.19 195 ASN A CA 1
ATOM 1609 C C . ASN A 1 195 ? 12.773 8.298 -19.730 1.00 84.19 195 ASN A C 1
ATOM 1611 O O . ASN A 1 195 ? 12.399 7.125 -19.772 1.00 84.19 195 ASN A O 1
ATOM 1615 N N . VAL A 1 196 ? 12.209 9.186 -18.900 1.00 88.25 196 VAL A N 1
ATOM 1616 C CA . VAL A 1 196 ? 11.084 8.862 -18.008 1.00 88.25 196 VAL A CA 1
ATOM 1617 C C . VAL A 1 196 ? 9.751 9.053 -18.731 1.00 88.25 196 VAL A C 1
ATOM 1619 O O . VAL A 1 196 ? 9.440 10.133 -19.237 1.00 88.25 196 VAL A O 1
ATOM 1622 N N . GLN A 1 197 ? 8.921 8.013 -18.725 1.00 90.44 197 GLN A N 1
ATOM 1623 C CA . GLN A 1 197 ? 7.545 8.035 -19.205 1.00 90.44 197 GLN A CA 1
ATOM 1624 C C . GLN A 1 197 ? 6.579 7.823 -18.041 1.00 90.44 197 GLN A C 1
ATOM 1626 O O . GLN A 1 197 ? 6.720 6.895 -17.248 1.00 90.44 197 GLN A O 1
ATOM 1631 N N . PHE A 1 198 ? 5.561 8.674 -17.961 1.00 89.94 198 PHE A N 1
ATOM 1632 C CA . PHE A 1 198 ? 4.511 8.577 -16.954 1.00 89.94 198 PHE A CA 1
ATOM 1633 C C . PHE A 1 198 ? 3.293 7.865 -17.537 1.00 89.94 198 PHE A C 1
ATOM 1635 O O . PHE A 1 198 ? 2.770 8.274 -18.575 1.00 89.94 198 PHE A O 1
ATOM 1642 N N . ILE A 1 199 ? 2.835 6.818 -16.858 1.00 90.38 199 ILE A N 1
ATOM 1643 C CA . ILE A 1 199 ? 1.725 5.972 -17.285 1.00 90.38 199 ILE A CA 1
ATOM 1644 C C . ILE A 1 199 ? 0.602 6.104 -16.269 1.00 90.38 199 ILE A C 1
ATOM 1646 O O . ILE A 1 199 ? 0.755 5.731 -15.113 1.00 90.38 199 ILE A O 1
ATOM 1650 N N . GLU A 1 200 ? -0.542 6.608 -16.714 1.00 89.19 200 GLU A N 1
ATOM 1651 C CA . GLU A 1 200 ? -1.730 6.729 -15.870 1.00 89.19 200 GLU A CA 1
ATOM 1652 C C . GLU A 1 200 ? -2.660 5.525 -16.075 1.00 89.19 200 GLU A C 1
ATOM 1654 O O . GLU A 1 200 ? -2.998 5.172 -17.215 1.00 89.19 200 GLU A O 1
ATOM 1659 N N . VAL A 1 201 ? -3.057 4.897 -14.967 1.00 87.38 201 VAL A N 1
ATOM 1660 C CA . VAL A 1 201 ? -3.969 3.747 -14.916 1.00 87.38 201 VAL A CA 1
ATOM 1661 C C . VAL A 1 201 ? -5.242 4.161 -14.182 1.00 87.38 201 VAL A C 1
ATOM 1663 O O . VAL A 1 201 ? -5.186 4.636 -13.051 1.00 87.38 201 VAL A O 1
ATOM 1666 N N . GLU A 1 202 ? -6.393 3.988 -14.829 1.00 80.81 202 GLU A N 1
ATOM 1667 C CA . GLU A 1 202 ? -7.677 4.516 -14.340 1.00 80.81 202 GLU A CA 1
ATOM 1668 C C . GLU A 1 202 ? -8.257 3.735 -13.154 1.00 80.81 202 GLU A C 1
ATOM 1670 O O . GLU A 1 202 ? -8.990 4.299 -12.337 1.00 80.81 202 GLU A O 1
ATOM 1675 N N . THR A 1 203 ? -7.925 2.448 -13.060 1.00 79.38 203 THR A N 1
ATOM 1676 C CA . THR A 1 203 ? -8.437 1.517 -12.054 1.00 79.38 203 THR A CA 1
ATOM 1677 C C . THR A 1 203 ? -7.298 0.721 -11.430 1.00 79.38 203 THR A C 1
ATOM 1679 O O . THR A 1 203 ? -6.327 0.375 -12.102 1.00 79.38 203 THR A O 1
ATOM 1682 N N . THR A 1 204 ? -7.413 0.422 -10.136 1.00 83.31 204 THR A N 1
ATOM 1683 C CA . THR A 1 204 ? -6.493 -0.504 -9.468 1.00 83.31 204 THR A CA 1
ATOM 1684 C C . THR A 1 204 ? -6.751 -1.942 -9.935 1.00 83.31 204 THR A C 1
ATOM 1686 O O . THR A 1 204 ? -7.758 -2.215 -10.590 1.00 83.31 204 THR A O 1
ATOM 1689 N N . GLY A 1 205 ? -5.824 -2.849 -9.644 1.00 85.88 205 GLY A N 1
ATOM 1690 C CA . GLY A 1 205 ? -5.818 -4.224 -10.140 1.00 85.88 205 GLY A CA 1
ATOM 1691 C C . GLY A 1 205 ? -4.652 -4.457 -11.098 1.00 85.88 205 GLY A C 1
ATOM 1692 O O . GLY A 1 205 ? -4.427 -3.704 -12.053 1.00 85.88 205 GLY A O 1
ATOM 1693 N N . ILE A 1 206 ? -3.880 -5.507 -10.829 1.00 88.44 206 ILE A N 1
ATOM 1694 C CA . ILE A 1 206 ? -2.692 -5.867 -11.606 1.00 88.44 206 ILE A CA 1
ATOM 1695 C C . ILE A 1 206 ? -3.003 -6.126 -13.084 1.00 88.44 206 ILE A C 1
ATOM 1697 O O . ILE A 1 206 ? -2.183 -5.801 -13.941 1.00 88.44 206 ILE A O 1
ATOM 1701 N N . GLU A 1 207 ? -4.192 -6.626 -13.406 1.00 87.75 207 GLU A N 1
ATOM 1702 C CA . GLU A 1 207 ? -4.652 -6.848 -14.772 1.00 87.75 207 GLU A CA 1
ATOM 1703 C C . GLU A 1 207 ? -4.781 -5.536 -15.558 1.00 87.75 207 GLU A C 1
ATOM 1705 O O . GLU A 1 207 ? -4.437 -5.484 -16.740 1.00 87.75 207 GLU A O 1
ATOM 1710 N N . ASN A 1 208 ? -5.190 -4.450 -14.894 1.00 88.06 208 ASN A N 1
ATOM 1711 C CA . ASN A 1 208 ? -5.323 -3.128 -15.508 1.00 88.06 208 ASN A CA 1
ATOM 1712 C C . ASN A 1 208 ? -3.950 -2.504 -15.762 1.00 88.06 208 ASN A C 1
ATOM 1714 O O . ASN A 1 208 ? -3.715 -1.919 -16.824 1.00 88.06 208 ASN A O 1
ATOM 1718 N N . VAL A 1 209 ? -3.020 -2.686 -14.820 1.00 89.06 209 VAL A N 1
ATOM 1719 C CA . VAL A 1 209 ? -1.618 -2.297 -15.003 1.00 89.06 209 VAL A CA 1
ATOM 1720 C C . VAL A 1 209 ? -1.007 -3.079 -16.167 1.00 89.06 209 VAL A C 1
ATOM 1722 O O . VAL A 1 209 ? -0.476 -2.464 -17.090 1.00 89.06 209 VAL A O 1
ATOM 1725 N N . CYS A 1 210 ? -1.152 -4.407 -16.192 1.00 87.81 210 CYS A N 1
ATOM 1726 C CA . CYS A 1 210 ? -0.649 -5.249 -17.279 1.00 87.81 210 CYS A CA 1
ATOM 1727 C C . CYS A 1 210 ? -1.212 -4.814 -18.637 1.00 87.81 210 CYS A C 1
ATOM 1729 O O . CYS A 1 210 ? -0.438 -4.535 -19.550 1.00 87.81 210 CYS A O 1
ATOM 1731 N N . ALA A 1 211 ? -2.534 -4.660 -18.758 1.00 87.31 211 ALA A N 1
ATOM 1732 C CA . ALA A 1 211 ? -3.178 -4.240 -20.002 1.00 87.31 211 ALA A CA 1
ATOM 1733 C C . ALA A 1 211 ? -2.678 -2.869 -20.486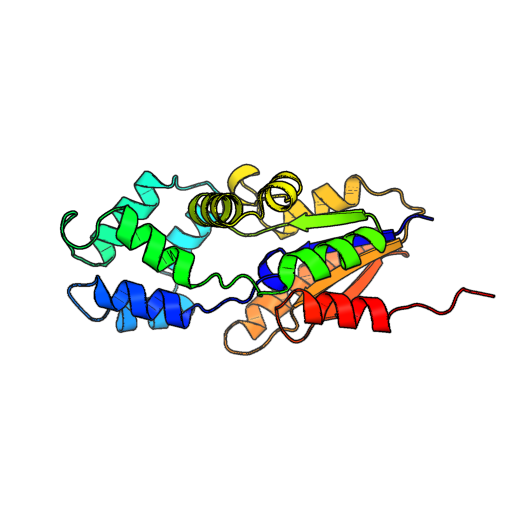 1.00 87.31 211 ALA A C 1
ATOM 1735 O O . ALA A 1 211 ? -2.456 -2.667 -21.684 1.00 87.31 211 ALA A O 1
ATOM 1736 N N . LYS A 1 212 ? -2.458 -1.920 -19.563 1.00 89.06 212 LYS A N 1
ATOM 1737 C CA . LYS A 1 212 ? -1.926 -0.597 -19.906 1.00 89.06 212 LYS A CA 1
ATOM 1738 C C . LYS A 1 212 ? -0.493 -0.683 -20.427 1.00 89.06 212 LYS A C 1
ATOM 1740 O O . LYS A 1 212 ? -0.188 -0.056 -21.441 1.00 89.06 212 LYS A O 1
ATOM 1745 N N . LEU A 1 213 ? 0.368 -1.456 -19.767 1.00 86.25 213 LEU A N 1
ATOM 1746 C CA . LEU A 1 213 ? 1.762 -1.641 -20.178 1.00 86.25 213 LEU A CA 1
ATOM 1747 C C . LEU A 1 213 ? 1.880 -2.413 -21.502 1.00 86.25 213 LEU A C 1
ATOM 1749 O O . LEU A 1 213 ? 2.737 -2.099 -22.324 1.00 86.25 213 LEU A O 1
ATOM 1753 N N . GLU A 1 214 ? 0.979 -3.361 -21.760 1.00 84.56 214 GLU A N 1
ATOM 1754 C CA . GLU A 1 214 ? 0.913 -4.088 -23.032 1.00 84.56 214 GLU A CA 1
ATOM 1755 C C . GLU A 1 214 ? 0.420 -3.230 -24.193 1.00 84.56 214 GLU A C 1
ATOM 1757 O O . GLU A 1 214 ? 0.975 -3.297 -25.290 1.00 84.56 214 GLU A O 1
ATOM 1762 N N . GLY A 1 215 ? -0.582 -2.377 -23.965 1.00 76.62 215 GLY A N 1
ATOM 1763 C CA . GLY A 1 215 ? -1.012 -1.387 -24.956 1.00 76.62 215 GLY A CA 1
ATOM 1764 C C . GLY A 1 215 ? 0.097 -0.388 -25.305 1.00 76.62 215 GLY A C 1
ATOM 1765 O O . GLY A 1 215 ? 0.129 0.153 -26.411 1.00 76.62 215 GLY A O 1
ATOM 1766 N N . LEU A 1 216 ? 1.040 -0.195 -24.380 1.00 71.00 216 LEU A N 1
ATOM 1767 C CA . LEU A 1 216 ? 2.279 0.547 -24.564 1.00 71.00 216 LEU A CA 1
ATOM 1768 C C . LEU A 1 216 ? 3.413 -0.325 -25.100 1.00 71.00 216 LEU A C 1
ATOM 1770 O O . LEU A 1 216 ? 4.564 0.068 -24.949 1.00 71.00 216 LEU A O 1
ATOM 1774 N N . GLN A 1 217 ? 3.157 -1.464 -25.755 1.00 58.09 217 GLN A N 1
ATOM 1775 C CA . GLN A 1 217 ? 4.141 -2.058 -26.662 1.00 58.09 217 GLN A CA 1
ATOM 1776 C C . GLN A 1 217 ? 4.447 -1.052 -27.783 1.00 58.09 217 GLN A C 1
ATOM 1778 O O . GLN A 1 217 ? 3.895 -1.078 -28.884 1.00 58.09 217 GLN A O 1
ATOM 1783 N N . ILE A 1 218 ? 5.340 -0.119 -27.438 1.00 51.34 218 ILE A N 1
ATOM 1784 C CA . ILE A 1 218 ? 6.037 0.830 -28.281 1.00 51.34 218 ILE A CA 1
ATOM 1785 C C . ILE A 1 218 ? 6.581 -0.024 -29.409 1.00 51.34 218 ILE A C 1
ATOM 1787 O O . ILE A 1 218 ? 7.409 -0.910 -29.175 1.00 51.34 218 ILE A O 1
ATOM 1791 N N . ARG A 1 219 ? 6.047 0.191 -30.617 1.00 38.22 219 ARG A N 1
ATOM 1792 C CA . ARG A 1 219 ? 6.556 -0.443 -31.833 1.00 38.22 219 ARG A CA 1
ATOM 1793 C C . ARG A 1 219 ? 8.082 -0.377 -31.767 1.00 38.22 219 ARG A C 1
ATOM 1795 O O . ARG A 1 219 ? 8.584 0.708 -31.454 1.00 38.22 219 ARG A O 1
ATOM 1802 N N . PRO A 1 220 ? 8.812 -1.476 -32.026 1.00 37.53 220 PRO A N 1
ATOM 1803 C CA . PRO A 1 220 ? 10.260 -1.383 -32.130 1.00 37.53 220 PRO A CA 1
ATOM 1804 C C . PRO A 1 220 ? 10.564 -0.204 -33.054 1.00 37.53 220 PRO A C 1
ATOM 1806 O O . PRO A 1 220 ? 9.952 -0.095 -34.120 1.00 37.53 220 PRO A O 1
ATOM 1809 N N . ARG A 1 221 ? 11.407 0.735 -32.605 1.00 41.28 221 ARG A N 1
ATOM 1810 C CA . ARG A 1 221 ? 11.962 1.742 -33.511 1.00 41.28 221 ARG A CA 1
ATOM 1811 C C . ARG A 1 221 ? 12.722 0.946 -34.573 1.00 41.28 221 ARG A C 1
ATOM 1813 O O . ARG A 1 221 ? 13.792 0.424 -34.275 1.00 41.28 221 ARG A O 1
ATOM 1820 N N . ILE A 1 222 ? 12.086 0.751 -35.728 1.00 39.19 222 ILE A N 1
ATOM 1821 C CA . ILE A 1 222 ? 12.717 0.247 -36.950 1.00 39.19 222 ILE A CA 1
ATOM 1822 C C . ILE A 1 222 ? 13.599 1.368 -37.487 1.00 39.19 222 ILE A C 1
ATOM 1824 O O . ILE A 1 222 ? 13.107 2.522 -37.499 1.00 39.19 222 ILE A O 1
#

Nearest PDB structures (foldseek):
  7asz-assembly1_B  TM=5.578E-01  e=1.321E-03  Zobellia galactanivorans
  7arp-assembly1_B  TM=5.589E-01  e=2.692E-03  Zobellia galactanivorans
  6q7q-assembly1_A  TM=5.099E-01  e=1.578E-03  Pyrococcus horikoshii
  6z1k-assembly1_A  TM=5.374E-01  e=5.822E-03  synthetic construct
  8bp1-assembly1_A  TM=4.939E-01  e=1.418E-02  synthetic construct

Radius of gyration: 18.63 Å; Cα contacts (8 Å, |Δi|>4): 311; chains: 1; bounding box: 42×34×62 Å

Solvent-accessible surface area (backbone atoms only — not comparable to full-atom values): 12212 Å² total; per-residue (Å²): 120,55,43,35,38,41,37,48,48,71,43,46,28,38,77,34,64,64,53,17,50,54,42,43,35,74,49,24,75,54,72,43,62,71,49,56,68,44,30,82,78,40,78,83,56,61,47,53,53,52,51,32,30,23,28,46,75,36,54,71,67,61,46,51,53,51,50,30,60,73,34,67,44,53,59,89,71,40,26,70,67,56,50,50,52,19,58,48,46,18,63,41,79,56,94,56,44,70,62,48,47,60,54,51,59,71,72,37,50,72,42,35,32,34,83,36,35,72,69,56,54,51,50,42,39,78,70,72,40,45,75,58,58,72,58,37,52,40,12,25,84,66,60,37,57,58,78,54,51,54,52,57,58,52,75,75,52,62,91,76,33,42,36,37,40,48,39,75,44,58,52,82,95,51,23,68,61,44,46,54,51,54,46,51,62,44,59,75,38,71,80,74,44,96,49,62,45,82,43,77,35,82,54,59,23,40,65,49,51,45,53,54,56,58,74,56,62,68,71,76,88,124

pLDDT: mean 83.06, std 13.6, range [37.53, 97.69]